Protein AF-A0A6I8U5Z3-F1 (afdb_monomer)

Mean predicted aligned error: 18.57 Å

Foldseek 3Di:
DVPVVVVVVVVVVVVVVVVVVVVVVVVVVVVVVVVVVVVVVVVVVVVVVVVVVVVVVVVVVVVVVVVVVVVVVVVVVVVVVVVVVVVVVVVVVVVVVVVVVVVVVVVVVVVVVVVVVVVVVVVVVVVVVVCVCVVCVPVPPPPDLVNDPPVVSVVVVVVVVVVVPDDDDDDDDPDDPDPPPPPDPPDDDDDPDDPPDDPDDDDPPDPDPPDDDDD

InterPro domains:
  IPR043441 Junction-associated protein Tjap1/BEGAIN [PTHR28664] (5-196)
  IPR060087 BEGAIN-like, coiled-coil domain [PF27583] (13-101)

pLDDT: mean 80.76, std 21.25, range [34.31, 98.81]

Radius of gyration: 60.38 Å; Cα contacts (8 Å, |Δi|>4): 6; chains: 1; bounding box: 112×53×188 Å

Solvent-accessible surface area (backbone atoms only — not comparable to full-atom values): 13119 Å² total; per-residue (Å²): 128,66,68,68,56,54,54,53,50,51,54,50,50,53,53,51,52,52,52,51,52,51,54,49,51,53,51,50,54,52,47,54,53,51,51,52,51,50,51,54,51,51,53,52,48,52,56,50,52,53,49,49,53,54,49,48,54,52,49,52,55,49,51,55,49,50,53,52,52,51,54,53,50,52,56,48,53,55,50,48,51,54,50,51,55,51,49,52,52,51,52,52,50,53,52,53,50,50,52,53,50,52,52,52,50,52,52,52,52,50,51,52,53,51,52,54,52,50,51,56,48,52,52,50,55,50,51,52,53,52,49,63,56,63,75,42,62,87,74,58,70,74,82,53,62,87,78,48,61,72,80,54,33,57,51,53,58,49,53,67,57,43,74,80,72,69,83,80,87,80,82,85,82,84,83,75,89,75,82,78,79,81,75,77,79,81,78,74,79,84,73,96,66,84,76,85,77,74,92,70,80,84,80,81,82,79,80,80,88,80,84,88,82,89,133

Organism: Aedes aegypti (NCBI:txid7159)

Sequence (215 aa):
MSTTSEQNCDVQLHTEIEVLKSALADKHSQLLAMENACLQESDRQVELEDSIIAWQDKYERLYESHKRVQKVNQNLEDKLLKLVDRNSGERAQLTSDVATLSVRLAQANYNIQNLKREIERYKTDMSVAIQLLQCKPDSFVSPKLSTLPIEIQSKVATYMRLDTNSHSDSEGSTSGVGVATASSYHVLPASDSPPPMCPFPPTAMVYSMRGIGKC

Secondary structure (DSSP, 8-state):
--HHHHHHHHHHHHHHHHHHHHHHHHHHHHHHHHHHHHHHHHHHHHHHHHHHHHHHHHHHHHHHHHHHHHHHHHHHHHHHHHHHHHHHHHHHHHHHHHHHHHHHHHHHHHHHHHHHHHHHHHHHHHHHHHHHHHT-GGGS----GGGS-HHHHHHHHHHHHHTTS----------------------------PPPPPS----------------

Structure (mmCIF, N/CA/C/O backbone):
data_AF-A0A6I8U5Z3-F1
#
_entry.id   AF-A0A6I8U5Z3-F1
#
loop_
_atom_site.group_PDB
_atom_site.id
_atom_site.type_symbol
_atom_site.label_atom_id
_atom_site.label_alt_id
_atom_site.label_comp_id
_atom_site.label_asym_id
_atom_site.label_entity_id
_atom_site.label_seq_id
_atom_site.pdbx_PDB_ins_code
_atom_site.Cartn_x
_atom_site.Cartn_y
_atom_site.Cartn_z
_atom_site.occupancy
_atom_site.B_iso_or_equiv
_atom_s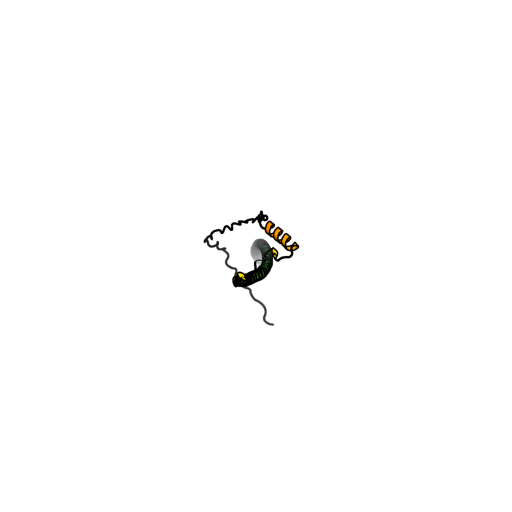ite.auth_seq_id
_atom_site.auth_comp_id
_atom_site.auth_asym_id
_atom_site.auth_atom_id
_atom_site.pdbx_PDB_model_num
ATOM 1 N N . MET A 1 1 ? 54.206 -4.350 -99.538 1.00 50.22 1 MET A N 1
ATOM 2 C CA . MET A 1 1 ? 52.902 -4.741 -98.956 1.00 50.22 1 MET A CA 1
ATOM 3 C C . MET A 1 1 ? 52.898 -4.747 -97.421 1.00 50.22 1 MET A C 1
ATOM 5 O O . MET A 1 1 ? 51.823 -4.868 -96.859 1.00 50.22 1 MET A O 1
ATOM 9 N N . SER A 1 2 ? 54.033 -4.544 -96.736 1.00 55.16 2 SER A N 1
ATOM 10 C CA . SER A 1 2 ? 54.103 -4.583 -95.261 1.00 55.16 2 SER A CA 1
ATOM 11 C C . SER A 1 2 ? 53.682 -3.281 -94.551 1.00 55.16 2 SER A C 1
ATOM 13 O O . SER A 1 2 ? 53.101 -3.336 -93.476 1.00 55.16 2 SER A O 1
ATOM 15 N N . THR A 1 3 ? 53.877 -2.115 -95.176 1.00 60.25 3 THR A N 1
ATOM 16 C CA . THR A 1 3 ? 53.686 -0.794 -94.541 1.00 60.25 3 THR A CA 1
ATOM 17 C C . THR A 1 3 ? 52.225 -0.426 -94.258 1.00 60.25 3 THR A C 1
ATOM 19 O O . THR A 1 3 ? 51.925 0.195 -93.246 1.00 60.25 3 THR A O 1
ATOM 22 N N . THR A 1 4 ? 51.284 -0.839 -95.111 1.00 60.41 4 THR A N 1
ATOM 23 C CA . THR A 1 4 ? 49.845 -0.569 -94.919 1.00 60.41 4 THR A CA 1
ATOM 24 C C . THR A 1 4 ? 49.241 -1.421 -93.797 1.00 60.41 4 THR A C 1
ATOM 26 O O . THR A 1 4 ? 48.289 -1.001 -93.147 1.00 60.41 4 THR A O 1
ATOM 29 N N . SER A 1 5 ? 49.805 -2.606 -93.543 1.00 63.31 5 SER A N 1
ATOM 30 C CA . SER A 1 5 ? 49.372 -3.489 -92.455 1.00 63.31 5 SER A CA 1
ATOM 31 C C . SER A 1 5 ? 49.837 -2.979 -91.089 1.00 63.31 5 SER A C 1
ATOM 33 O O . SER A 1 5 ? 49.078 -3.046 -90.127 1.00 63.31 5 SER A O 1
ATOM 35 N N . GLU A 1 6 ? 51.059 -2.449 -91.004 1.00 64.81 6 GLU A N 1
ATOM 36 C CA . GLU A 1 6 ? 51.607 -1.858 -89.774 1.00 64.81 6 GLU A CA 1
ATOM 37 C C . GLU A 1 6 ? 50.852 -0.584 -89.375 1.00 64.81 6 GLU A C 1
ATOM 39 O O . GLU A 1 6 ? 50.502 -0.409 -88.213 1.00 64.81 6 GLU A O 1
ATOM 44 N N . GLN A 1 7 ? 50.511 0.263 -90.347 1.00 70.25 7 GLN A N 1
ATOM 45 C CA . GLN A 1 7 ? 49.785 1.510 -90.101 1.00 70.25 7 GLN A CA 1
ATOM 46 C C . GLN A 1 7 ? 48.326 1.276 -89.671 1.00 70.25 7 GLN A C 1
ATOM 48 O O . GLN A 1 7 ? 47.793 2.013 -88.848 1.00 70.25 7 GLN A O 1
ATOM 53 N N . ASN A 1 8 ? 47.687 0.216 -90.178 1.00 74.75 8 ASN A N 1
ATOM 54 C CA . ASN A 1 8 ? 46.343 -0.182 -89.751 1.00 74.75 8 ASN A CA 1
ATOM 55 C C . ASN A 1 8 ? 46.344 -0.794 -88.334 1.00 74.75 8 ASN A C 1
ATOM 57 O O . ASN A 1 8 ? 45.408 -0.583 -87.567 1.00 74.75 8 ASN A O 1
ATOM 61 N N . CYS A 1 9 ? 47.419 -1.503 -87.973 1.00 81.56 9 CYS A N 1
ATOM 62 C CA . CYS A 1 9 ? 47.644 -2.018 -86.620 1.00 81.56 9 CYS A CA 1
ATOM 63 C C . CYS A 1 9 ? 47.828 -0.874 -85.607 1.00 81.56 9 CYS A C 1
ATOM 65 O O . CYS A 1 9 ? 47.223 -0.887 -84.538 1.00 81.56 9 CYS A O 1
ATOM 67 N N . ASP A 1 10 ? 48.594 0.157 -85.970 1.00 83.62 10 ASP A N 1
ATOM 68 C CA . ASP A 1 10 ? 48.835 1.318 -85.109 1.00 83.62 10 ASP A CA 1
ATOM 69 C C . ASP A 1 10 ? 47.547 2.112 -84.830 1.00 83.62 10 ASP A C 1
ATOM 71 O O . ASP A 1 10 ? 47.246 2.440 -83.683 1.00 83.62 10 ASP A O 1
ATOM 75 N N . VAL A 1 11 ? 46.709 2.341 -85.849 1.00 85.88 11 VAL A N 1
ATOM 76 C CA . VAL A 1 11 ? 45.393 2.985 -85.671 1.00 85.88 11 VAL A CA 1
ATOM 77 C C . VAL A 1 11 ? 44.481 2.154 -84.764 1.00 85.88 11 VAL A C 1
ATOM 79 O O . VAL A 1 11 ? 43.815 2.709 -83.890 1.00 85.88 11 VAL A O 1
ATOM 82 N N . GLN A 1 12 ? 44.476 0.828 -84.920 1.00 89.50 12 GLN A N 1
ATOM 83 C CA . GLN A 1 12 ? 43.689 -0.066 -84.073 1.00 89.50 12 GLN A CA 1
ATOM 84 C C . GLN A 1 12 ? 44.132 0.009 -82.601 1.00 89.50 12 GLN A C 1
ATOM 86 O O . GLN A 1 12 ? 43.287 0.162 -81.716 1.00 89.50 12 GLN A O 1
ATOM 91 N N . LEU A 1 13 ? 45.440 0.011 -82.335 1.00 91.31 13 LEU A N 1
ATOM 92 C CA . LEU A 1 13 ? 45.989 0.175 -80.985 1.00 91.31 13 LEU A CA 1
ATOM 93 C C . LEU A 1 13 ? 45.622 1.531 -80.372 1.00 91.31 13 LEU A C 1
ATOM 95 O O . LEU A 1 13 ? 45.238 1.592 -79.207 1.00 91.31 13 LEU A O 1
ATOM 99 N N . HIS A 1 14 ? 45.669 2.618 -81.148 1.00 91.94 14 HIS A N 1
ATOM 100 C CA . HIS A 1 14 ? 45.246 3.938 -80.673 1.00 91.94 14 HIS A CA 1
ATOM 101 C C . HIS A 1 14 ? 43.763 3.961 -80.285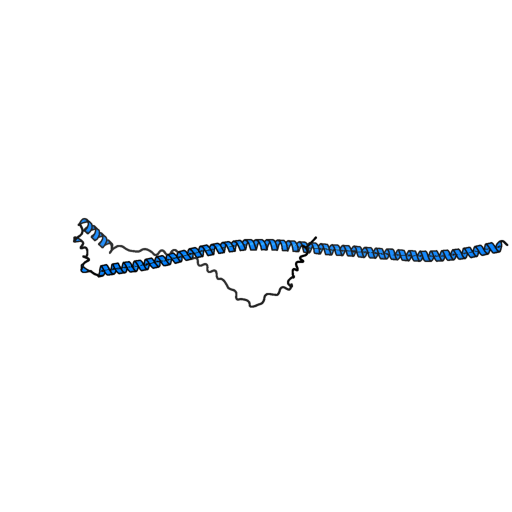 1.00 91.94 14 HIS A C 1
ATOM 103 O O . HIS A 1 14 ? 43.412 4.503 -79.236 1.00 91.94 14 HIS A O 1
ATOM 109 N N . THR A 1 15 ? 42.889 3.342 -81.086 1.00 93.56 15 THR A N 1
ATOM 110 C CA . THR A 1 15 ? 41.464 3.241 -80.733 1.00 93.56 15 THR A CA 1
ATOM 111 C C . THR A 1 15 ? 41.241 2.416 -79.468 1.00 93.56 15 THR A C 1
ATOM 113 O O . THR A 1 15 ? 40.436 2.800 -78.622 1.00 93.56 15 THR A O 1
ATOM 116 N N . GLU A 1 16 ? 41.989 1.328 -79.294 1.00 95.06 16 GLU A N 1
ATOM 117 C CA . GLU A 1 16 ? 41.919 0.489 -78.100 1.00 95.06 16 GLU A CA 1
ATOM 118 C C . GLU A 1 16 ? 42.400 1.242 -76.850 1.00 95.06 16 GLU A C 1
ATOM 120 O O . GLU A 1 16 ? 41.744 1.192 -75.811 1.00 95.06 16 GLU A O 1
ATOM 125 N N . ILE A 1 17 ? 43.476 2.027 -76.960 1.00 95.12 17 ILE A N 1
ATOM 126 C CA . ILE A 1 17 ? 43.975 2.884 -75.875 1.00 95.12 17 ILE A CA 1
ATOM 127 C C . ILE A 1 17 ? 42.916 3.903 -75.439 1.00 95.12 17 ILE A C 1
ATOM 129 O O . ILE A 1 17 ? 42.712 4.090 -74.239 1.00 95.12 17 ILE A O 1
ATOM 133 N N . GLU A 1 18 ? 42.225 4.556 -76.375 1.00 95.62 18 GLU A N 1
ATOM 134 C CA . GLU A 1 18 ? 41.181 5.530 -76.030 1.00 95.62 18 GLU A CA 1
ATOM 135 C C . GLU A 1 18 ? 39.954 4.868 -75.387 1.00 95.62 18 GLU A C 1
ATOM 137 O O . GLU A 1 18 ? 39.424 5.380 -74.397 1.00 95.62 18 GLU A O 1
ATOM 142 N N . VAL A 1 19 ? 39.554 3.683 -75.860 1.00 96.38 19 VAL A N 1
ATOM 143 C CA . VAL A 1 19 ? 38.490 2.892 -75.218 1.00 96.38 19 VAL A CA 1
ATOM 144 C C . VAL A 1 19 ? 38.882 2.507 -73.790 1.00 96.38 19 VAL A C 1
ATOM 146 O O . VAL A 1 19 ? 38.081 2.670 -72.867 1.00 96.38 19 VAL A O 1
ATOM 149 N N . LEU A 1 20 ? 40.118 2.047 -73.577 1.00 96.94 20 LEU A N 1
ATOM 150 C CA . LEU A 1 20 ? 40.617 1.681 -72.250 1.00 96.94 20 LEU A CA 1
ATOM 151 C C . LEU A 1 20 ? 40.698 2.890 -71.308 1.00 96.94 20 LEU A C 1
ATOM 153 O O . LEU A 1 20 ? 40.347 2.763 -70.135 1.00 96.94 20 LEU A O 1
ATOM 157 N N . LYS A 1 21 ? 41.099 4.068 -71.801 1.00 96.88 21 LYS A N 1
ATOM 158 C CA . LYS A 1 21 ? 41.092 5.315 -71.017 1.00 96.88 21 LYS A CA 1
ATOM 159 C C . LYS A 1 21 ? 39.682 5.716 -70.592 1.00 96.88 21 LYS A C 1
ATOM 161 O O . LYS A 1 21 ? 39.484 6.045 -69.424 1.00 96.88 21 LYS A O 1
ATOM 166 N N . SER A 1 22 ? 38.711 5.658 -71.508 1.00 96.81 22 SER A N 1
ATOM 167 C CA . SER A 1 22 ? 37.306 5.944 -71.192 1.00 96.81 22 SER A CA 1
ATOM 168 C C . SER A 1 22 ? 36.770 4.964 -70.149 1.00 96.81 22 SER A C 1
ATOM 170 O O . SER A 1 22 ? 36.221 5.383 -69.134 1.00 96.81 22 SER A O 1
ATOM 172 N N . ALA A 1 23 ? 37.004 3.662 -70.342 1.00 97.31 23 ALA A N 1
ATOM 173 C CA . ALA A 1 23 ? 36.575 2.634 -69.400 1.00 97.31 23 ALA A CA 1
ATOM 174 C C . ALA A 1 23 ? 37.219 2.811 -68.013 1.00 97.31 23 ALA A C 1
ATOM 176 O O . ALA A 1 23 ? 36.560 2.615 -66.993 1.00 97.31 23 ALA A O 1
ATOM 177 N N . LEU A 1 24 ? 38.495 3.207 -67.955 1.00 97.75 24 LEU A N 1
ATOM 178 C CA . LEU A 1 24 ? 39.183 3.503 -66.699 1.00 97.75 24 LEU A CA 1
ATOM 179 C C . LEU A 1 24 ? 38.577 4.725 -65.993 1.00 97.75 24 LEU A C 1
ATOM 181 O O . LEU A 1 24 ? 38.385 4.681 -64.779 1.00 97.75 24 LEU A O 1
ATOM 185 N N . ALA A 1 25 ? 38.246 5.787 -66.734 1.00 97.44 25 ALA A N 1
ATOM 186 C CA . ALA A 1 25 ? 37.596 6.977 -66.187 1.00 97.44 25 ALA A CA 1
ATOM 187 C C . ALA A 1 25 ? 36.205 6.655 -65.611 1.00 97.44 25 ALA A C 1
ATOM 189 O O . ALA A 1 25 ? 35.905 7.049 -64.482 1.00 97.44 25 ALA A O 1
ATOM 190 N N . ASP A 1 26 ? 35.403 5.862 -66.327 1.00 97.50 26 ASP A N 1
ATOM 191 C CA . ASP A 1 26 ? 34.094 5.397 -65.855 1.00 97.50 26 ASP A CA 1
ATOM 192 C C . ASP A 1 26 ? 34.228 4.563 -64.575 1.00 97.50 26 ASP A C 1
ATOM 194 O O . ASP A 1 26 ? 33.485 4.755 -63.608 1.00 97.50 26 ASP A O 1
ATOM 198 N N . LYS A 1 27 ? 35.220 3.663 -64.526 1.00 97.81 27 LYS A N 1
ATOM 199 C CA . LYS A 1 27 ? 35.510 2.868 -63.325 1.00 97.81 27 LYS A CA 1
ATOM 200 C C . LYS A 1 27 ? 35.968 3.727 -62.154 1.00 97.81 27 LYS A C 1
ATOM 202 O O . LYS A 1 27 ? 35.554 3.457 -61.031 1.00 97.81 27 LYS A O 1
ATOM 207 N N . HIS A 1 28 ? 36.766 4.764 -62.395 1.00 97.94 28 HIS A N 1
ATOM 208 C CA . HIS A 1 28 ? 37.192 5.692 -61.351 1.00 97.94 28 HIS A CA 1
ATOM 209 C C . HIS A 1 28 ? 36.009 6.500 -60.795 1.00 97.94 28 HIS A C 1
ATOM 211 O O . HIS A 1 28 ? 35.863 6.624 -59.582 1.00 97.94 28 HIS A O 1
ATOM 217 N N . SER A 1 29 ? 35.106 6.965 -61.665 1.00 97.75 29 SER A N 1
ATOM 218 C CA . SER A 1 29 ? 33.867 7.633 -61.250 1.00 97.75 29 SER A CA 1
ATOM 219 C C . SER A 1 29 ? 32.961 6.707 -60.429 1.00 97.75 29 SER A C 1
ATOM 221 O O . SER A 1 29 ? 32.463 7.102 -59.374 1.00 97.75 29 SER A O 1
ATOM 223 N N . GLN A 1 30 ? 32.806 5.451 -60.861 1.00 98.19 30 GLN A N 1
ATOM 224 C CA . GLN A 1 30 ? 32.052 4.437 -60.123 1.00 98.19 30 GLN A CA 1
ATOM 225 C C . GLN A 1 30 ? 32.662 4.159 -58.740 1.00 98.19 30 GLN A C 1
ATOM 227 O O . GLN A 1 30 ? 31.925 4.003 -57.766 1.00 98.19 30 GLN A O 1
ATOM 232 N N . LEU A 1 31 ? 33.994 4.111 -58.647 1.00 98.06 31 LEU A N 1
ATOM 233 C CA . LEU A 1 31 ? 34.716 3.890 -57.396 1.00 98.06 31 LEU A CA 1
ATOM 234 C C . LEU A 1 31 ? 34.471 5.044 -56.415 1.00 98.06 31 LEU A C 1
ATOM 236 O O . LEU A 1 31 ? 34.054 4.787 -55.291 1.00 98.06 31 LEU A O 1
ATOM 240 N N . LEU A 1 32 ? 34.604 6.298 -56.859 1.00 98.06 32 LEU A N 1
ATOM 241 C CA . LEU A 1 32 ? 34.322 7.480 -56.031 1.00 98.06 32 LEU A CA 1
ATOM 242 C C . LEU A 1 32 ? 32.867 7.521 -55.539 1.00 98.06 32 LEU A C 1
ATOM 244 O O . LEU A 1 32 ? 32.599 7.873 -54.391 1.00 98.06 32 LEU A O 1
ATOM 248 N N . ALA A 1 33 ? 31.907 7.146 -56.389 1.00 97.88 33 ALA A N 1
ATOM 249 C CA . ALA A 1 33 ? 30.504 7.066 -55.988 1.00 97.88 33 ALA A CA 1
ATOM 250 C C . ALA A 1 33 ? 30.285 6.013 -54.888 1.00 97.88 33 ALA A C 1
ATOM 252 O O . ALA A 1 33 ? 29.545 6.256 -53.934 1.00 97.88 33 ALA A O 1
ATOM 253 N N . MET A 1 34 ? 30.953 4.862 -55.000 1.00 97.62 34 MET A N 1
ATOM 254 C CA . MET A 1 34 ? 30.898 3.801 -53.997 1.00 97.62 34 MET A CA 1
ATOM 255 C C . MET A 1 34 ? 31.592 4.205 -52.687 1.00 97.62 34 MET A C 1
ATOM 257 O O . MET A 1 34 ? 31.064 3.913 -51.617 1.00 97.62 34 MET A O 1
ATOM 261 N N . GLU A 1 35 ? 32.728 4.905 -52.749 1.00 97.88 35 GLU A N 1
ATOM 262 C CA . GLU A 1 35 ? 33.411 5.453 -51.567 1.00 97.88 35 GLU A CA 1
ATOM 263 C C . GLU A 1 35 ? 32.522 6.450 -50.818 1.00 97.88 35 GLU A C 1
ATOM 265 O O . GLU A 1 35 ? 32.35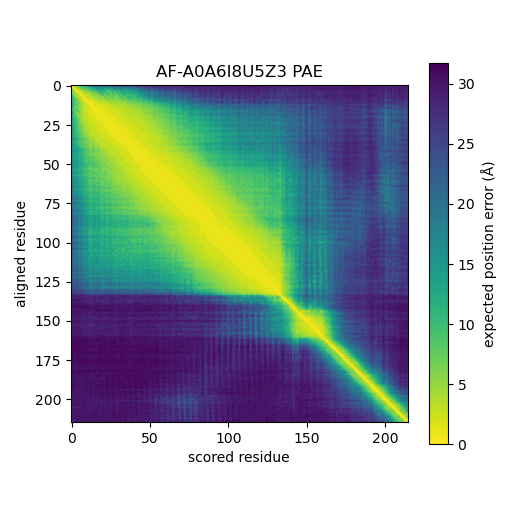4 6.332 -49.606 1.00 97.88 35 GLU A O 1
ATOM 270 N N . ASN A 1 36 ? 31.873 7.371 -51.536 1.00 97.31 36 ASN A N 1
ATOM 271 C CA . ASN A 1 36 ? 30.941 8.326 -50.935 1.00 97.31 36 ASN A CA 1
ATOM 272 C C . ASN A 1 36 ? 29.730 7.635 -50.295 1.00 97.31 36 ASN A C 1
ATOM 274 O O . ASN A 1 36 ? 29.325 8.005 -49.196 1.00 97.31 36 ASN A O 1
ATOM 278 N N . ALA A 1 37 ? 29.171 6.614 -50.952 1.00 97.94 37 ALA A N 1
ATOM 279 C CA . ALA A 1 37 ? 28.078 5.828 -50.385 1.00 97.94 37 ALA A CA 1
ATOM 280 C C . ALA A 1 37 ? 28.512 5.081 -49.111 1.00 97.94 37 ALA A C 1
ATOM 282 O O . ALA A 1 37 ? 27.753 5.020 -48.149 1.00 97.94 37 ALA A O 1
ATOM 283 N N . CYS A 1 38 ? 29.741 4.553 -49.083 1.00 97.81 38 CYS A N 1
ATOM 284 C CA . CYS A 1 38 ? 30.310 3.896 -47.906 1.00 97.81 38 CYS A CA 1
ATOM 285 C C . CYS A 1 38 ? 30.468 4.871 -46.729 1.00 97.81 38 CYS A C 1
ATOM 287 O O . CYS A 1 38 ? 30.083 4.548 -45.608 1.00 97.81 38 CYS A O 1
ATOM 289 N N . LEU A 1 39 ? 30.977 6.082 -46.985 1.00 97.19 39 LEU A N 1
ATOM 290 C CA . LEU A 1 39 ? 31.100 7.126 -45.964 1.00 97.19 39 LEU A CA 1
ATOM 291 C C . LEU A 1 39 ? 29.731 7.539 -45.414 1.00 97.19 39 LEU A C 1
ATOM 293 O O . LEU A 1 39 ? 29.541 7.557 -44.202 1.00 97.19 39 LEU A O 1
ATOM 297 N N . GLN A 1 40 ? 28.756 7.782 -46.294 1.00 97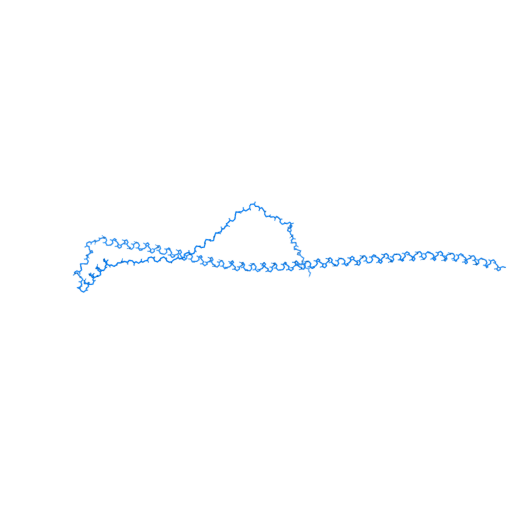.69 40 GLN A N 1
ATOM 298 C CA . GLN A 1 40 ? 27.399 8.141 -45.883 1.00 97.69 40 GLN A CA 1
ATOM 299 C C . GLN A 1 40 ? 26.741 7.041 -45.039 1.00 97.69 40 GLN A C 1
ATOM 301 O O . GLN A 1 40 ? 26.042 7.329 -44.069 1.00 97.69 40 GLN A O 1
ATOM 306 N N . GLU A 1 41 ? 26.957 5.778 -45.402 1.00 97.81 41 GLU A N 1
ATOM 307 C CA . GLU A 1 41 ? 26.434 4.647 -44.644 1.00 97.81 41 GLU A CA 1
ATOM 308 C C . GLU A 1 41 ? 27.117 4.511 -43.276 1.00 97.81 41 GLU A C 1
ATOM 310 O O . GLU A 1 41 ? 26.446 4.211 -42.290 1.00 97.81 41 GLU A O 1
ATOM 315 N N . SER A 1 42 ? 28.419 4.803 -43.192 1.00 97.81 42 SER A N 1
ATOM 316 C CA . SER A 1 42 ? 29.150 4.871 -41.923 1.00 97.81 42 SER A CA 1
ATOM 317 C C . SER A 1 42 ? 28.596 5.967 -41.008 1.00 97.81 42 SER A C 1
ATOM 319 O O . SER A 1 42 ? 28.365 5.710 -39.829 1.00 97.81 42 SER A O 1
ATOM 321 N N . ASP A 1 43 ? 28.334 7.166 -41.533 1.00 97.81 43 ASP A N 1
ATOM 322 C CA . ASP A 1 43 ? 27.743 8.262 -40.752 1.00 97.81 43 ASP A CA 1
ATOM 323 C C . ASP A 1 43 ? 26.340 7.884 -40.252 1.00 97.81 43 ASP A C 1
ATOM 325 O O . ASP A 1 43 ? 26.020 8.034 -39.071 1.00 97.81 43 ASP A O 1
ATOM 329 N N . ARG A 1 44 ? 25.522 7.286 -41.128 1.00 97.88 44 ARG A N 1
ATOM 330 C CA . ARG A 1 44 ? 24.189 6.775 -40.780 1.00 97.88 44 ARG A CA 1
ATOM 331 C C . ARG A 1 44 ? 24.250 5.696 -39.697 1.00 97.88 44 ARG A C 1
ATOM 333 O O . ARG A 1 44 ? 23.358 5.623 -38.849 1.00 97.88 44 ARG A O 1
ATOM 340 N N . GLN A 1 45 ? 25.266 4.835 -39.729 1.00 98.06 45 GLN A N 1
ATOM 341 C CA . GLN A 1 45 ? 25.476 3.819 -38.702 1.00 98.06 45 GLN A CA 1
ATOM 342 C C . GLN A 1 45 ? 25.761 4.468 -37.342 1.00 98.06 45 GLN A C 1
ATOM 344 O O . GLN A 1 45 ? 25.125 4.087 -36.360 1.00 98.06 45 GLN A O 1
ATOM 349 N N . VAL A 1 46 ? 26.637 5.475 -37.290 1.00 98.25 46 VAL A N 1
ATOM 350 C CA . VAL A 1 46 ? 26.952 6.210 -36.052 1.00 98.25 46 VAL A CA 1
ATOM 351 C C . VAL A 1 46 ? 25.702 6.885 -35.476 1.00 98.25 46 VAL A C 1
ATOM 353 O O . VAL A 1 46 ? 25.409 6.729 -34.293 1.00 98.25 46 VAL A O 1
ATOM 356 N N . GLU A 1 47 ? 24.894 7.553 -36.305 1.00 98.12 47 GLU A N 1
ATOM 357 C CA . GLU A 1 47 ? 23.641 8.185 -35.855 1.00 98.12 47 GLU A CA 1
ATOM 358 C C . GLU A 1 47 ? 22.644 7.179 -35.252 1.00 98.12 47 GLU A C 1
ATOM 360 O O . GLU A 1 47 ? 21.926 7.475 -34.285 1.00 98.12 47 GLU A O 1
ATOM 365 N N . LEU A 1 48 ? 22.578 5.972 -35.822 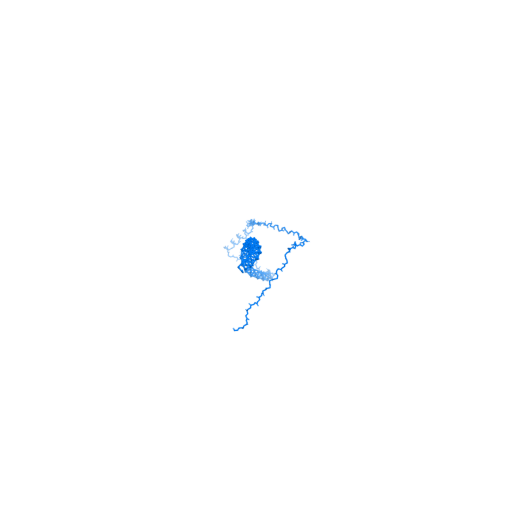1.00 98.25 48 LEU A N 1
ATOM 366 C CA . LEU A 1 48 ? 21.748 4.897 -35.290 1.00 98.25 48 LEU A CA 1
ATOM 367 C C . LEU A 1 48 ? 22.293 4.352 -33.970 1.00 98.25 48 LEU A C 1
ATOM 369 O O . LEU A 1 48 ? 21.500 4.099 -33.062 1.00 98.25 48 LEU A O 1
ATOM 373 N N . GLU A 1 49 ? 23.608 4.187 -33.844 1.00 98.44 49 GLU A N 1
ATOM 374 C CA . GLU A 1 49 ? 24.254 3.756 -32.601 1.00 98.44 49 GLU A CA 1
ATOM 375 C C . GLU A 1 49 ? 23.986 4.757 -31.466 1.00 98.44 49 GLU A C 1
ATOM 377 O O . GLU A 1 49 ? 23.512 4.360 -30.396 1.00 98.44 49 GLU A O 1
ATOM 382 N N . ASP A 1 50 ? 24.137 6.057 -31.729 1.00 98.56 50 ASP A N 1
ATOM 383 C CA . ASP A 1 50 ? 23.807 7.124 -30.776 1.00 98.56 50 ASP A CA 1
ATOM 384 C C . ASP A 1 50 ? 22.321 7.111 -30.390 1.00 98.56 50 ASP A C 1
ATOM 386 O O . ASP A 1 50 ? 21.952 7.249 -29.217 1.00 98.56 50 ASP A O 1
ATOM 390 N N . SER A 1 51 ? 21.442 6.889 -31.370 1.00 98.50 51 SER A N 1
ATOM 391 C CA . SER A 1 51 ? 20.003 6.769 -31.129 1.00 98.50 51 SER A CA 1
ATOM 392 C C . SER A 1 51 ? 19.673 5.571 -30.237 1.00 98.50 51 SER A C 1
ATOM 394 O O . SER A 1 51 ? 18.833 5.687 -29.340 1.00 98.50 51 SER A O 1
ATOM 396 N N . ILE A 1 52 ? 20.330 4.427 -30.447 1.00 98.69 52 ILE A N 1
ATOM 397 C CA . ILE A 1 52 ? 20.158 3.224 -29.623 1.00 98.69 52 ILE A CA 1
ATOM 398 C C . ILE A 1 52 ? 20.580 3.509 -28.181 1.00 98.69 52 ILE A C 1
ATOM 400 O O . ILE A 1 52 ? 19.807 3.212 -27.267 1.00 98.69 52 ILE A O 1
ATOM 404 N N . ILE A 1 53 ? 21.742 4.132 -27.971 1.00 98.62 53 ILE A N 1
ATOM 405 C CA . ILE A 1 53 ? 22.233 4.500 -26.635 1.00 98.62 53 ILE A CA 1
ATOM 406 C C . ILE A 1 53 ? 21.229 5.430 -25.939 1.00 98.62 53 ILE A C 1
ATOM 408 O O . ILE A 1 53 ? 20.819 5.183 -24.803 1.00 98.62 53 ILE A O 1
ATOM 412 N N . ALA A 1 54 ? 20.735 6.454 -26.641 1.00 98.69 54 ALA A N 1
ATOM 413 C CA . ALA A 1 54 ? 19.754 7.382 -26.085 1.00 98.69 54 ALA A CA 1
ATOM 414 C C . ALA A 1 54 ? 18.436 6.690 -25.684 1.00 98.69 54 ALA A C 1
ATOM 416 O O . ALA A 1 54 ? 17.806 7.066 -24.689 1.00 98.69 54 ALA A O 1
ATOM 417 N N . TRP A 1 55 ? 17.987 5.691 -26.447 1.00 98.62 55 TRP A N 1
ATOM 418 C CA . TRP A 1 55 ? 16.795 4.912 -26.109 1.00 98.62 55 TRP A CA 1
ATOM 419 C C . TRP A 1 55 ? 17.023 3.946 -24.947 1.00 98.62 55 TRP A C 1
ATOM 421 O O . TRP A 1 55 ? 16.126 3.804 -24.113 1.00 98.62 55 TRP A O 1
ATOM 431 N N . GLN A 1 56 ? 18.205 3.342 -24.847 1.00 98.81 56 GLN A N 1
ATOM 432 C CA . GLN A 1 56 ? 18.589 2.508 -23.707 1.00 98.81 56 GLN A CA 1
ATOM 433 C C . GLN A 1 56 ? 18.582 3.318 -22.406 1.00 98.81 56 GLN A C 1
ATOM 435 O O . GLN A 1 56 ? 17.937 2.912 -21.441 1.00 98.81 56 GLN A O 1
ATOM 440 N N . ASP A 1 57 ? 19.167 4.516 -22.406 1.00 98.81 57 ASP A N 1
ATOM 441 C CA . ASP A 1 57 ? 19.165 5.411 -21.243 1.00 98.81 57 ASP A CA 1
ATOM 442 C C . ASP A 1 57 ? 17.750 5.824 -20.816 1.00 98.81 57 ASP A C 1
ATOM 444 O O . ASP A 1 57 ? 17.426 5.874 -19.623 1.00 98.81 57 ASP A O 1
ATOM 448 N N . LYS A 1 58 ? 16.876 6.127 -21.784 1.00 98.75 58 LYS A N 1
ATOM 449 C CA . LYS A 1 58 ? 15.465 6.444 -21.508 1.00 98.75 58 LYS A CA 1
ATOM 450 C C . LYS A 1 58 ? 14.741 5.253 -20.892 1.00 98.75 58 LYS A C 1
ATOM 452 O O . LYS A 1 58 ? 13.992 5.438 -19.930 1.00 98.75 58 LYS A O 1
ATOM 457 N N . TYR A 1 59 ? 14.956 4.059 -21.440 1.00 98.81 59 TYR A N 1
ATOM 458 C CA . TYR A 1 59 ? 14.370 2.829 -20.927 1.00 98.81 59 TYR A CA 1
ATOM 459 C C . TYR A 1 59 ? 14.833 2.556 -19.494 1.00 98.81 59 TYR A C 1
ATOM 461 O O . TYR A 1 59 ? 13.991 2.361 -18.622 1.00 98.81 59 TYR A O 1
ATOM 469 N N . GLU A 1 60 ? 16.135 2.638 -19.224 1.00 98.81 60 GLU A N 1
ATOM 470 C CA . GLU A 1 60 ? 16.700 2.367 -17.901 1.00 98.81 60 GLU A CA 1
ATOM 471 C C . GLU A 1 60 ? 16.151 3.340 -16.847 1.00 98.81 60 GLU A C 1
ATOM 473 O O . GLU A 1 60 ? 15.689 2.938 -15.776 1.00 98.81 60 GLU A O 1
ATOM 478 N N . ARG A 1 61 ? 16.082 4.637 -17.178 1.00 98.75 61 ARG A N 1
ATOM 479 C CA . ARG A 1 61 ? 15.475 5.656 -16.304 1.00 98.75 61 ARG A CA 1
ATOM 480 C C . ARG A 1 61 ? 14.003 5.372 -16.017 1.00 98.75 61 ARG A C 1
ATOM 482 O O . ARG A 1 61 ? 13.553 5.549 -14.880 1.00 98.75 61 ARG A O 1
ATOM 489 N N . LEU A 1 62 ? 13.243 4.969 -17.034 1.00 98.75 62 LEU A N 1
ATOM 490 C CA . LEU A 1 62 ? 11.830 4.633 -16.883 1.00 98.75 62 LEU A CA 1
ATOM 491 C C . LEU A 1 62 ? 11.652 3.376 -16.026 1.00 98.75 62 LEU A C 1
ATOM 493 O O . LEU A 1 62 ? 10.822 3.373 -15.116 1.00 98.75 62 LEU A O 1
ATOM 497 N N . TYR A 1 63 ? 12.457 2.347 -16.276 1.00 98.75 63 TYR A N 1
ATOM 498 C CA . TYR A 1 63 ? 12.455 1.090 -15.541 1.00 98.75 63 TYR A CA 1
ATOM 499 C C . TYR A 1 63 ? 12.766 1.304 -14.053 1.00 98.75 63 TYR A C 1
ATOM 501 O O . TYR A 1 63 ? 11.999 0.872 -13.189 1.00 98.75 63 TYR A O 1
ATOM 509 N N . GLU A 1 64 ? 13.811 2.067 -13.729 1.00 98.81 64 GLU A N 1
ATOM 510 C CA . GLU A 1 64 ? 14.157 2.390 -12.341 1.00 98.81 64 GLU A CA 1
ATOM 511 C C . GLU A 1 64 ? 13.110 3.294 -11.667 1.00 98.81 64 GLU A C 1
ATOM 513 O O . GLU A 1 64 ? 12.806 3.143 -10.478 1.00 98.81 64 GLU A O 1
ATOM 518 N N . SER A 1 65 ? 12.478 4.208 -12.411 1.00 98.75 65 SER A N 1
ATOM 519 C CA . SER A 1 65 ? 11.328 4.971 -11.908 1.00 98.75 65 SER A CA 1
ATOM 520 C C . SER A 1 65 ? 10.150 4.058 -11.555 1.00 98.75 65 SER A C 1
ATOM 522 O O . SER A 1 65 ? 9.614 4.136 -10.446 1.00 98.75 65 SER A O 1
ATOM 524 N N . HIS A 1 66 ? 9.796 3.138 -12.456 1.00 98.81 66 HIS A N 1
ATOM 525 C CA . HIS A 1 66 ? 8.733 2.160 -12.242 1.00 98.81 66 HIS A CA 1
ATOM 526 C C . HIS A 1 66 ? 9.018 1.283 -11.017 1.00 98.81 66 HIS A C 1
ATOM 528 O O . HIS A 1 66 ? 8.164 1.133 -10.146 1.00 98.81 66 HIS A O 1
ATOM 534 N N . LYS A 1 67 ? 10.245 0.775 -10.886 1.00 98.81 67 LYS A N 1
ATOM 535 C CA . LYS A 1 67 ? 10.684 -0.036 -9.744 1.00 98.81 67 LYS A CA 1
ATOM 536 C C . LYS A 1 67 ? 10.562 0.707 -8.411 1.00 98.81 67 LYS A C 1
ATOM 538 O O . LYS A 1 67 ? 10.127 0.127 -7.414 1.00 98.81 67 LYS A O 1
ATOM 543 N N . ARG A 1 68 ? 10.892 2.006 -8.373 1.00 98.75 68 ARG A N 1
ATOM 544 C CA . ARG A 1 68 ? 10.690 2.844 -7.176 1.00 98.75 68 ARG A CA 1
ATOM 545 C C . ARG A 1 68 ? 9.213 2.963 -6.810 1.00 98.75 68 ARG A C 1
ATOM 547 O O . ARG A 1 68 ? 8.873 2.778 -5.643 1.00 98.75 68 ARG A O 1
ATOM 554 N N . VAL A 1 69 ? 8.344 3.230 -7.786 1.00 98.75 69 VAL A N 1
ATOM 555 C CA . VAL A 1 69 ? 6.890 3.310 -7.562 1.00 98.75 69 VAL A CA 1
ATOM 556 C C . VAL A 1 69 ? 6.337 1.966 -7.091 1.00 98.75 69 VAL A C 1
ATOM 558 O O . VAL A 1 69 ? 5.604 1.926 -6.108 1.00 98.75 69 VAL A O 1
ATOM 561 N N . GLN A 1 70 ? 6.752 0.862 -7.711 1.00 98.75 70 GLN A N 1
ATOM 562 C CA . GLN A 1 70 ? 6.350 -0.487 -7.314 1.00 98.75 70 GLN A CA 1
ATOM 563 C C . GLN A 1 70 ? 6.710 -0.777 -5.850 1.00 98.75 70 GLN A C 1
ATOM 565 O O . GLN A 1 70 ? 5.885 -1.286 -5.096 1.00 98.75 70 GLN A O 1
ATOM 570 N N . LYS A 1 71 ? 7.909 -0.374 -5.407 1.00 98.75 71 LYS A N 1
ATOM 571 C CA . LYS A 1 71 ? 8.317 -0.496 -4.002 1.00 98.75 71 LYS A CA 1
ATOM 572 C C . LYS A 1 71 ? 7.454 0.358 -3.070 1.00 98.75 71 LYS A C 1
ATOM 574 O O . LYS A 1 71 ? 7.132 -0.084 -1.970 1.00 98.75 71 LYS A O 1
ATOM 579 N N . VAL A 1 72 ? 7.091 1.579 -3.465 1.00 98.75 72 VAL A N 1
ATOM 580 C CA . VAL A 1 72 ? 6.186 2.427 -2.669 1.00 98.75 72 VAL A CA 1
ATOM 581 C C . VAL A 1 72 ? 4.803 1.786 -2.562 1.00 98.75 72 VAL A C 1
ATOM 583 O O . VAL A 1 72 ? 4.285 1.694 -1.453 1.00 98.75 72 VAL A O 1
ATOM 586 N N . ASN A 1 73 ? 4.250 1.278 -3.665 1.00 98.75 73 ASN A N 1
ATOM 587 C CA . ASN A 1 73 ? 2.950 0.605 -3.673 1.00 98.75 73 ASN A CA 1
ATOM 588 C C . ASN A 1 73 ? 2.940 -0.632 -2.776 1.00 98.75 73 ASN A C 1
ATOM 590 O O . ASN A 1 73 ? 2.064 -0.731 -1.924 1.00 98.75 73 ASN A O 1
ATOM 594 N N . GLN A 1 74 ? 3.962 -1.490 -2.855 1.00 98.75 74 GLN A N 1
ATOM 595 C CA . GLN A 1 74 ? 4.069 -2.653 -1.968 1.00 98.75 74 GLN A CA 1
ATOM 596 C C . GLN A 1 74 ? 4.053 -2.242 -0.487 1.00 98.75 74 GLN A C 1
ATOM 598 O O . GLN A 1 74 ? 3.320 -2.802 0.321 1.00 98.75 74 GLN A O 1
ATOM 603 N N . ASN A 1 75 ? 4.808 -1.198 -0.125 1.00 98.69 75 ASN A N 1
ATOM 604 C CA . ASN A 1 75 ? 4.807 -0.689 1.249 1.00 98.69 75 ASN A CA 1
ATOM 605 C C . ASN A 1 75 ? 3.443 -0.119 1.675 1.00 98.69 75 ASN A C 1
ATOM 607 O O . ASN A 1 75 ? 3.119 -0.136 2.864 1.00 98.69 75 ASN A O 1
ATOM 611 N N . LEU A 1 76 ? 2.672 0.456 0.749 1.00 98.81 76 LEU A N 1
ATOM 612 C CA . LEU A 1 76 ? 1.328 0.963 1.027 1.00 98.81 76 LEU A CA 1
ATOM 613 C C . LEU A 1 76 ? 0.328 -0.182 1.203 1.00 98.81 76 LEU A C 1
ATOM 615 O O . LEU A 1 76 ? -0.461 -0.139 2.144 1.00 98.81 76 LEU A O 1
ATOM 619 N N . GLU A 1 77 ? 0.402 -1.212 0.363 1.00 98.69 77 GLU A N 1
ATOM 620 C CA . GLU A 1 77 ? -0.397 -2.435 0.481 1.00 98.69 77 GLU A CA 1
ATOM 621 C C . GLU A 1 77 ? -0.143 -3.128 1.827 1.00 98.69 77 GLU A C 1
ATOM 623 O O . GLU A 1 77 ? -1.088 -3.420 2.560 1.00 98.69 77 GLU A O 1
ATOM 628 N N . ASP A 1 78 ? 1.122 -3.265 2.234 1.00 98.75 78 ASP A N 1
ATOM 629 C CA . ASP A 1 78 ? 1.491 -3.842 3.532 1.00 98.75 78 ASP A CA 1
ATOM 630 C C . ASP A 1 78 ? 0.946 -3.019 4.713 1.00 98.75 78 ASP A C 1
ATOM 632 O O . ASP A 1 78 ? 0.501 -3.565 5.728 1.00 98.75 78 ASP A O 1
ATOM 636 N N . LYS A 1 79 ? 0.978 -1.683 4.612 1.00 98.81 79 LYS A N 1
ATOM 637 C CA . LYS A 1 79 ? 0.405 -0.788 5.633 1.00 98.81 79 LYS A CA 1
ATOM 638 C C . LYS A 1 79 ? -1.115 -0.901 5.690 1.00 98.81 79 LYS A C 1
ATOM 640 O O . LYS A 1 79 ? -1.672 -0.868 6.787 1.00 98.81 79 LYS A O 1
ATOM 645 N N . LEU A 1 80 ? -1.774 -1.031 4.540 1.00 98.81 80 LEU A N 1
ATOM 646 C CA 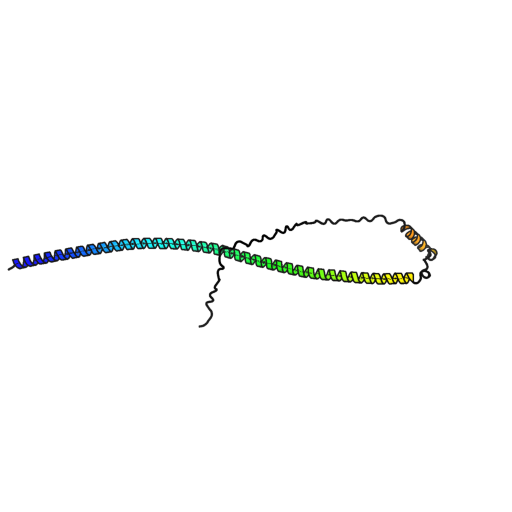. LEU A 1 80 ? -3.220 -1.201 4.459 1.00 98.81 80 LEU A CA 1
ATOM 647 C C . LEU A 1 80 ? -3.647 -2.514 5.120 1.00 98.81 80 LEU A C 1
ATOM 649 O O . LEU A 1 80 ? -4.551 -2.495 5.951 1.00 98.81 80 LEU A O 1
ATOM 653 N N . LEU A 1 81 ? -2.947 -3.616 4.833 1.00 98.69 81 LEU A N 1
ATOM 654 C CA . LEU A 1 81 ? -3.192 -4.911 5.475 1.00 98.69 81 LEU A CA 1
ATOM 655 C C . LEU A 1 81 ? -3.081 -4.809 7.004 1.00 98.69 81 LEU A C 1
ATOM 657 O O . LEU A 1 81 ? -4.019 -5.162 7.715 1.00 98.69 81 LEU A O 1
ATOM 661 N N . LYS A 1 82 ? -2.006 -4.197 7.520 1.00 98.62 82 LYS A N 1
ATOM 662 C CA . LYS A 1 82 ? -1.831 -3.983 8.970 1.00 98.62 82 LYS A CA 1
ATOM 663 C C . LYS A 1 82 ? -2.941 -3.134 9.596 1.00 98.62 82 LYS A C 1
ATOM 665 O O . LYS A 1 82 ? -3.339 -3.381 10.735 1.00 98.62 82 LYS A O 1
ATOM 670 N N . LEU A 1 83 ? -3.423 -2.108 8.889 1.00 98.69 83 LEU A N 1
ATOM 671 C CA . LEU A 1 83 ? -4.532 -1.276 9.363 1.00 98.69 83 LEU A CA 1
ATOM 672 C C . LEU A 1 83 ? -5.839 -2.064 9.434 1.00 98.69 83 LEU A C 1
ATOM 674 O O . LEU A 1 83 ? -6.566 -1.920 10.417 1.00 98.69 83 LEU A O 1
ATOM 678 N N . VAL A 1 84 ? -6.117 -2.892 8.426 1.00 98.69 84 VAL A N 1
ATOM 679 C CA . VAL A 1 84 ? -7.293 -3.769 8.396 1.00 98.69 84 VAL A CA 1
ATOM 680 C C . VAL A 1 84 ? -7.244 -4.771 9.548 1.00 98.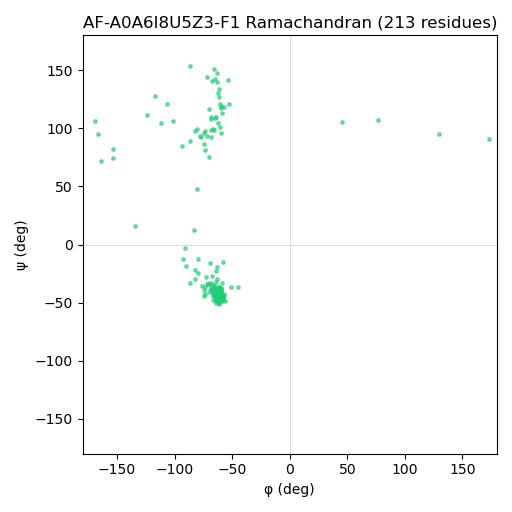69 84 VAL A C 1
ATOM 682 O O . VAL A 1 84 ? -8.230 -4.891 10.274 1.00 98.69 84 VAL A O 1
ATOM 685 N N . ASP A 1 85 ? -6.100 -5.417 9.783 1.00 98.44 85 ASP A N 1
ATOM 686 C CA . ASP A 1 85 ? -5.931 -6.383 10.876 1.00 98.44 85 ASP A CA 1
ATOM 687 C C . ASP A 1 85 ? -6.157 -5.736 12.247 1.00 98.44 85 ASP A C 1
ATOM 689 O O . ASP A 1 85 ? -6.957 -6.224 13.052 1.00 98.44 85 ASP A O 1
ATOM 693 N N . ARG A 1 86 ? -5.518 -4.582 12.494 1.00 98.50 86 ARG A N 1
ATOM 694 C CA . ARG A 1 86 ? -5.703 -3.817 13.736 1.00 98.50 86 ARG A CA 1
ATOM 695 C C . ARG A 1 86 ? -7.164 -3.419 13.928 1.00 98.50 86 ARG A C 1
ATOM 697 O O . ARG A 1 86 ? -7.716 -3.632 15.004 1.00 98.50 86 ARG A O 1
ATOM 704 N N . ASN A 1 87 ? -7.798 -2.860 12.897 1.00 98.56 87 ASN A N 1
ATOM 705 C CA . ASN A 1 87 ? -9.185 -2.413 12.987 1.00 98.56 87 ASN A CA 1
ATOM 706 C C . ASN A 1 87 ? -10.159 -3.582 13.191 1.00 98.56 87 ASN A C 1
ATOM 708 O O . ASN A 1 87 ? -11.131 -3.449 13.931 1.00 98.56 87 ASN A O 1
ATOM 712 N N . SER A 1 88 ? -9.888 -4.739 12.584 1.00 98.50 88 SER A N 1
ATOM 713 C CA . SER A 1 88 ? -10.668 -5.954 12.814 1.00 98.50 88 SER A CA 1
ATOM 714 C C . SER A 1 88 ? -10.579 -6.402 14.277 1.00 98.50 88 SER A C 1
ATOM 716 O O . SER A 1 88 ? -11.609 -6.712 14.880 1.00 98.50 88 SER A O 1
ATOM 718 N N . GLY A 1 89 ? -9.380 -6.355 14.870 1.00 98.44 89 GLY A N 1
ATOM 719 C CA . GLY A 1 89 ? -9.163 -6.630 16.292 1.00 98.44 89 GLY A CA 1
ATOM 720 C C . GLY A 1 89 ? -9.892 -5.644 17.209 1.00 98.44 89 GLY A C 1
ATOM 721 O O . GLY A 1 89 ? -10.619 -6.060 18.108 1.00 98.44 89 GLY A O 1
ATOM 722 N N . GLU A 1 90 ? -9.775 -4.341 16.943 1.00 98.62 90 GLU A N 1
ATOM 723 C CA . GLU A 1 90 ? -10.487 -3.291 17.688 1.00 98.62 90 GLU A CA 1
ATOM 724 C C . GLU A 1 90 ? -12.005 -3.466 17.609 1.00 98.62 90 GLU A C 1
ATOM 726 O O . GLU A 1 90 ? -12.698 -3.396 18.622 1.00 98.62 90 GLU A O 1
ATOM 731 N N . ARG A 1 91 ? -12.535 -3.763 16.418 1.00 98.69 91 ARG A N 1
ATOM 732 C CA . ARG A 1 91 ? -13.960 -4.039 16.222 1.00 98.69 91 ARG A CA 1
ATOM 733 C C . ARG A 1 91 ? -14.411 -5.263 17.017 1.00 98.69 91 ARG A C 1
ATOM 735 O O . ARG A 1 91 ? -15.482 -5.219 17.622 1.00 98.69 91 ARG A O 1
ATOM 742 N N . ALA A 1 92 ? -13.626 -6.340 17.026 1.00 98.62 92 ALA A N 1
ATOM 743 C CA . ALA A 1 92 ? -13.938 -7.538 17.804 1.00 98.62 92 ALA A CA 1
ATOM 744 C C . ALA A 1 92 ? -13.951 -7.241 19.313 1.00 98.62 92 ALA A C 1
ATOM 746 O O . ALA A 1 92 ? -14.897 -7.629 20.001 1.00 98.62 92 ALA A O 1
ATOM 747 N N . GLN A 1 93 ? -12.964 -6.486 19.806 1.00 98.62 93 GLN A N 1
ATOM 748 C CA . GLN A 1 93 ? -12.896 -6.064 21.205 1.00 98.62 93 GLN A CA 1
ATOM 749 C C . GLN A 1 93 ? -14.106 -5.208 21.594 1.00 98.62 93 GLN A C 1
ATOM 751 O O . GLN A 1 93 ? -14.812 -5.542 22.543 1.00 98.62 93 GLN A O 1
ATOM 756 N N . LEU A 1 94 ? -14.414 -4.165 20.817 1.00 98.75 94 LEU A N 1
ATOM 757 C CA . LEU A 1 94 ? -15.572 -3.303 21.068 1.00 98.75 94 LEU A CA 1
ATOM 758 C C . LEU A 1 94 ? -16.888 -4.090 21.040 1.00 98.75 94 LEU A C 1
ATOM 760 O O . LEU A 1 94 ? -17.769 -3.852 21.861 1.00 98.75 94 LEU A O 1
ATOM 764 N N . THR A 1 95 ? -17.017 -5.059 20.133 1.00 98.75 95 THR A N 1
ATOM 765 C CA . THR A 1 95 ? -18.196 -5.937 20.070 1.00 98.75 95 THR A CA 1
ATOM 766 C C . THR A 1 95 ? -18.336 -6.771 21.349 1.00 98.75 95 THR A C 1
ATOM 768 O O . THR A 1 95 ? -19.432 -6.875 21.902 1.00 98.75 95 THR A O 1
ATOM 771 N N . SER A 1 96 ? -17.229 -7.324 21.855 1.00 98.75 96 SER A N 1
ATOM 772 C CA . SER A 1 96 ? -17.191 -8.058 23.126 1.00 98.75 96 SER A CA 1
ATOM 773 C C . SER A 1 96 ? -17.554 -7.167 24.321 1.00 98.75 96 SER A C 1
ATOM 775 O O . SER A 1 96 ? -18.329 -7.569 25.197 1.00 98.75 96 SER A O 1
ATOM 777 N N . ASP A 1 97 ? -17.044 -5.936 24.348 1.00 98.81 97 ASP A N 1
ATOM 778 C CA . ASP A 1 97 ? -17.323 -4.974 25.415 1.00 98.81 97 ASP A CA 1
ATOM 779 C C . ASP A 1 97 ? -18.799 -4.563 25.419 1.00 98.81 97 ASP A C 1
ATOM 781 O O . ASP A 1 97 ? -19.439 -4.573 26.473 1.00 98.81 97 ASP A O 1
ATOM 785 N N . VAL A 1 98 ? -19.379 -4.293 24.244 1.00 98.81 98 VAL A N 1
ATOM 786 C CA . VAL A 1 98 ? -20.814 -4.003 24.093 1.00 98.81 98 VAL A CA 1
ATOM 787 C C . VAL A 1 98 ? -21.665 -5.166 24.599 1.00 98.81 98 VAL A C 1
ATOM 789 O O . VAL A 1 98 ? -22.618 -4.937 25.348 1.00 98.81 98 VAL A O 1
ATOM 792 N N . ALA A 1 99 ? -21.326 -6.410 24.251 1.00 98.75 99 ALA A N 1
ATOM 793 C CA . ALA A 1 99 ? -22.048 -7.584 24.740 1.00 98.75 99 ALA A CA 1
ATOM 794 C C . ALA A 1 99 ? -21.967 -7.697 26.274 1.00 98.75 99 ALA A C 1
ATOM 796 O O . ALA A 1 99 ? -22.986 -7.864 26.947 1.00 98.75 99 ALA A O 1
ATOM 797 N N . THR A 1 100 ? -20.772 -7.517 26.840 1.00 98.75 100 THR A N 1
ATOM 798 C CA . THR A 1 100 ? -20.540 -7.563 28.292 1.00 98.75 100 THR A CA 1
ATOM 799 C C . THR A 1 100 ? -21.325 -6.477 29.028 1.00 98.75 100 THR A C 1
ATOM 801 O O . THR A 1 100 ? -21.984 -6.746 30.037 1.00 98.75 100 THR A O 1
ATOM 804 N N . LEU A 1 101 ? -21.287 -5.243 28.524 1.00 98.81 101 LEU A N 1
ATOM 805 C CA . LEU A 1 101 ? -22.024 -4.118 29.095 1.00 98.81 101 LEU A CA 1
ATOM 806 C C . LEU A 1 101 ? -23.536 -4.310 28.974 1.00 98.81 101 LEU A C 1
ATOM 808 O O . LEU A 1 101 ? -24.254 -4.012 29.926 1.00 98.81 101 LEU A O 1
ATOM 812 N N . SER A 1 102 ? -24.016 -4.874 27.865 1.00 98.75 102 SER A N 1
ATOM 813 C CA . SER A 1 102 ? -25.437 -5.192 27.670 1.00 98.75 102 SER A CA 1
ATOM 814 C C . SER A 1 102 ? -25.942 -6.187 28.718 1.00 98.75 102 SER A C 1
ATOM 816 O O . SER A 1 102 ? -27.000 -5.976 29.311 1.00 98.75 102 SER A O 1
ATOM 818 N N . VAL A 1 103 ? -25.158 -7.230 29.020 1.00 98.75 103 VAL A N 1
ATOM 819 C CA . VAL A 1 103 ? -25.483 -8.196 30.085 1.00 98.75 103 VAL A CA 1
ATOM 820 C C . VAL A 1 103 ? -25.493 -7.523 31.458 1.00 98.75 103 VAL A C 1
ATOM 822 O O . VAL A 1 103 ? -26.445 -7.691 32.220 1.00 98.75 103 VAL A O 1
ATOM 825 N N . ARG A 1 104 ? -24.469 -6.722 31.783 1.00 98.75 104 ARG A N 1
ATOM 826 C CA . ARG A 1 104 ? -24.405 -6.003 33.069 1.00 98.75 104 ARG A CA 1
ATOM 827 C C . ARG A 1 104 ? -25.574 -5.038 33.248 1.00 98.75 104 ARG A C 1
ATOM 829 O O . ARG A 1 104 ? -26.133 -4.960 34.339 1.00 98.75 104 ARG A O 1
ATOM 836 N N . LEU A 1 105 ? -25.965 -4.340 32.184 1.00 98.81 105 LEU A N 1
ATOM 837 C CA . LEU A 1 105 ? -27.114 -3.442 32.185 1.00 98.81 105 LEU A CA 1
ATOM 838 C C . LEU A 1 105 ? -28.417 -4.207 32.443 1.00 98.81 105 LEU A C 1
ATOM 840 O O . LEU A 1 105 ? -29.213 -3.794 33.288 1.00 98.81 105 LEU A O 1
ATOM 844 N N . ALA A 1 106 ? -28.623 -5.338 31.764 1.00 98.75 106 ALA A N 1
ATOM 845 C CA . ALA A 1 106 ? -29.783 -6.194 31.993 1.00 98.75 106 ALA A CA 1
ATOM 846 C C . ALA A 1 106 ? -29.841 -6.694 33.448 1.00 98.75 106 ALA A C 1
ATOM 848 O O . ALA A 1 106 ? -30.893 -6.614 34.084 1.00 98.75 106 ALA A O 1
ATOM 849 N N . GLN A 1 107 ? -28.703 -7.118 34.008 1.00 98.69 107 GLN A N 1
ATOM 850 C CA . GLN A 1 107 ? -28.610 -7.554 35.402 1.00 98.69 107 GLN A CA 1
ATOM 851 C C . GLN A 1 107 ? -28.920 -6.421 36.391 1.00 98.69 107 GLN A C 1
ATOM 853 O O . GLN A 1 107 ? -29.663 -6.622 37.352 1.00 98.69 107 GLN A O 1
ATOM 858 N N . ALA A 1 108 ? -28.380 -5.222 36.163 1.00 98.75 108 ALA A N 1
ATOM 859 C CA . ALA A 1 108 ? -28.657 -4.060 37.003 1.00 98.75 108 ALA A CA 1
ATOM 860 C C . ALA A 1 108 ? -30.149 -3.689 36.971 1.00 98.75 108 ALA A C 1
ATOM 862 O O . ALA A 1 108 ? -30.755 -3.470 38.020 1.00 98.75 108 ALA A O 1
ATOM 863 N N . ASN A 1 109 ? -30.764 -3.703 35.785 1.00 98.69 109 ASN A N 1
ATOM 864 C CA . ASN A 1 109 ? -32.199 -3.470 35.624 1.00 98.69 109 ASN A CA 1
ATOM 865 C C . ASN A 1 109 ? -33.040 -4.524 36.354 1.00 98.69 109 ASN A C 1
ATOM 867 O O . ASN A 1 109 ? -34.002 -4.170 37.038 1.00 98.69 109 ASN A O 1
ATOM 871 N N . TYR A 1 110 ? -32.659 -5.801 36.268 1.00 98.69 110 TYR A N 1
ATOM 872 C CA . TYR A 1 110 ? -33.311 -6.873 37.018 1.00 98.69 110 TYR A CA 1
ATOM 873 C C . TYR A 1 110 ? -33.222 -6.644 38.535 1.00 98.69 110 TYR A C 1
ATOM 875 O O . TYR A 1 110 ? -34.235 -6.719 39.233 1.00 98.69 110 TYR A O 1
ATOM 883 N N . ASN A 1 111 ? -32.041 -6.285 39.049 1.00 98.75 111 ASN A N 1
ATOM 884 C CA . ASN A 1 111 ? -31.841 -6.002 40.472 1.00 98.75 111 ASN A CA 1
ATOM 885 C C . ASN A 1 111 ? -32.697 -4.816 40.946 1.00 98.75 111 ASN A C 1
ATOM 887 O O . ASN A 1 111 ? -33.335 -4.903 41.995 1.00 98.75 111 ASN A O 1
ATOM 891 N N . ILE A 1 112 ? -32.776 -3.738 40.155 1.00 98.75 112 ILE A N 1
ATOM 892 C CA . ILE A 1 112 ? -33.647 -2.587 40.443 1.00 98.75 112 ILE A CA 1
ATOM 893 C C . ILE A 1 112 ? -35.109 -3.031 40.534 1.00 98.75 112 ILE A C 1
ATOM 895 O O . ILE A 1 112 ? -35.815 -2.646 41.466 1.00 98.75 112 ILE A O 1
ATOM 899 N N . GLN A 1 113 ? -35.583 -3.841 39.586 1.00 98.62 113 GLN A N 1
ATOM 900 C CA . GLN A 1 113 ? -36.956 -4.347 39.611 1.00 98.62 113 GLN A CA 1
ATOM 901 C C . GLN A 1 113 ? -37.214 -5.253 40.819 1.00 98.62 113 GLN A C 1
ATOM 903 O O . GLN A 1 113 ? -38.288 -5.177 41.416 1.00 98.62 113 GLN A O 1
ATOM 908 N N . ASN A 1 114 ? -36.241 -6.082 41.208 1.00 98.62 114 ASN A N 1
ATOM 909 C CA . ASN A 1 114 ? -36.364 -6.928 42.389 1.00 98.62 114 ASN A CA 1
ATOM 910 C C . ASN A 1 114 ? -36.466 -6.100 43.678 1.00 98.62 114 ASN A C 1
ATOM 912 O O . ASN A 1 114 ? -37.400 -6.302 44.449 1.00 98.62 114 ASN A O 1
ATOM 916 N N . LEU A 1 115 ? -35.586 -5.112 43.860 1.00 98.69 115 LEU A N 1
ATOM 917 C CA . LEU A 1 115 ? -35.633 -4.202 45.009 1.00 98.69 115 LEU A CA 1
ATOM 918 C C . LEU A 1 115 ? -36.941 -3.406 45.056 1.00 98.69 115 LEU A C 1
ATOM 920 O O . LEU A 1 115 ? -37.533 -3.258 46.121 1.00 98.69 115 LEU A O 1
ATOM 924 N N . LYS A 1 116 ? -37.448 -2.944 43.905 1.00 98.56 116 LYS A N 1
ATOM 925 C CA . LYS A 1 116 ? -38.764 -2.289 43.831 1.00 98.56 116 LYS A CA 1
ATOM 926 C C . LYS A 1 116 ? -39.888 -3.209 44.316 1.00 98.56 116 LYS A C 1
ATOM 928 O O . LYS A 1 116 ? -40.731 -2.764 45.088 1.00 98.56 116 LYS A O 1
ATOM 933 N N . ARG A 1 117 ? -39.889 -4.487 43.914 1.00 98.44 117 ARG A N 1
ATOM 934 C CA . ARG A 1 117 ? -40.867 -5.477 44.406 1.00 98.44 117 ARG A CA 1
ATOM 935 C C . ARG A 1 117 ? -40.750 -5.700 45.914 1.00 98.44 117 ARG A C 1
ATOM 937 O O . ARG A 1 117 ? -41.770 -5.771 46.592 1.00 98.44 117 ARG A O 1
ATOM 944 N N . GLU A 1 118 ? -39.532 -5.791 46.442 1.00 98.50 118 GLU A N 1
ATOM 945 C CA . GLU A 1 118 ? -39.301 -5.949 47.884 1.00 98.50 118 GLU A CA 1
ATOM 946 C C . GLU A 1 118 ? -39.783 -4.737 48.685 1.00 98.50 118 GLU A C 1
ATOM 948 O O . GLU A 1 118 ? -40.439 -4.917 49.707 1.00 98.50 118 GLU A O 1
ATOM 953 N N . ILE A 1 119 ? -39.540 -3.516 48.198 1.00 98.44 119 ILE A N 1
ATOM 954 C CA . ILE A 1 119 ? -40.039 -2.283 48.822 1.00 98.44 119 ILE A CA 1
ATOM 955 C C . ILE A 1 119 ? -41.568 -2.298 48.917 1.00 98.44 119 ILE A C 1
ATOM 957 O O . ILE A 1 119 ? -42.112 -2.025 49.985 1.00 98.44 119 ILE A O 1
ATOM 961 N N . GLU A 1 120 ? -42.272 -2.636 47.834 1.00 98.44 120 GLU A N 1
ATOM 962 C CA . GLU A 1 120 ? -43.741 -2.694 47.850 1.00 98.44 120 GLU A CA 1
ATOM 963 C C . GLU A 1 120 ? -44.272 -3.802 48.772 1.00 98.44 120 GLU A C 1
ATOM 965 O O . GLU A 1 120 ? -45.261 -3.600 49.485 1.00 98.44 120 GLU A O 1
ATOM 970 N N . ARG A 1 121 ? -43.574 -4.942 48.852 1.00 98.50 121 ARG A N 1
ATOM 971 C CA . ARG A 1 121 ? -43.890 -5.990 49.831 1.00 98.50 121 ARG A CA 1
ATOM 972 C C . ARG A 1 121 ? -43.735 -5.474 51.265 1.00 98.50 121 ARG A C 1
ATOM 974 O O . ARG A 1 121 ? -44.673 -5.586 52.043 1.00 98.50 121 ARG A O 1
ATOM 981 N N . TYR A 1 122 ? -42.607 -4.841 51.597 1.00 98.44 122 TYR A N 1
ATOM 982 C CA . TYR A 1 122 ? -42.374 -4.300 52.941 1.00 98.44 122 TYR A CA 1
ATOM 983 C C . TYR A 1 122 ? -43.371 -3.203 53.320 1.00 98.44 122 TYR A C 1
ATOM 985 O O . TYR A 1 122 ? -43.806 -3.153 54.467 1.00 98.44 122 TYR A O 1
ATOM 993 N N . LYS A 1 123 ? -43.782 -2.349 52.374 1.00 98.25 123 LYS A N 1
ATOM 994 C CA . LYS A 1 123 ? -44.864 -1.376 52.601 1.00 98.25 123 LYS A CA 1
ATOM 995 C C . LYS A 1 123 ? -46.183 -2.066 52.948 1.00 98.25 123 LYS A C 1
ATOM 997 O O . LYS A 1 123 ? -46.886 -1.609 53.847 1.00 98.25 123 LYS A O 1
ATOM 1002 N N . THR A 1 124 ? -46.501 -3.159 52.257 1.00 97.94 124 THR A N 1
ATOM 1003 C CA . THR A 1 124 ? -47.712 -3.949 52.513 1.00 97.94 124 THR A CA 1
ATOM 1004 C C . THR A 1 124 ? -47.664 -4.577 53.906 1.00 97.94 124 THR A C 1
ATOM 1006 O O . THR A 1 124 ? -48.585 -4.372 54.696 1.00 97.94 124 THR A O 1
ATOM 1009 N N . ASP A 1 125 ? -46.563 -5.251 54.251 1.00 97.44 125 ASP A N 1
ATOM 1010 C CA . ASP A 1 125 ? -46.367 -5.872 55.568 1.00 97.44 125 ASP A CA 1
ATOM 1011 C C . ASP A 1 125 ? -46.437 -4.832 56.701 1.00 97.44 125 ASP A C 1
ATOM 1013 O O . ASP A 1 125 ? -47.096 -5.043 57.721 1.00 97.44 125 ASP A O 1
ATOM 1017 N N . MET A 1 126 ? -45.813 -3.666 56.502 1.00 97.19 126 MET A N 1
ATOM 1018 C CA . MET A 1 126 ? -45.849 -2.551 57.449 1.00 97.19 126 MET A CA 1
ATOM 1019 C C . MET A 1 126 ? -47.266 -2.003 57.632 1.00 97.19 126 MET A C 1
ATOM 1021 O O . MET A 1 126 ? -47.673 -1.725 58.758 1.00 97.19 126 MET A O 1
ATOM 1025 N N . SER A 1 127 ? -48.040 -1.881 56.549 1.00 96.25 127 SER A N 1
ATOM 1026 C CA . SER A 1 127 ? -49.441 -1.457 56.619 1.00 96.25 127 SER A CA 1
ATOM 1027 C C . SER A 1 127 ? -50.279 -2.425 57.457 1.00 96.25 127 SER A C 1
ATOM 1029 O O . SER A 1 127 ? -51.034 -1.981 58.323 1.00 96.25 127 SER A O 1
ATOM 1031 N N . VAL A 1 128 ? -50.094 -3.737 57.274 1.00 95.06 128 VAL A N 1
ATOM 1032 C CA . VAL A 1 128 ? -50.769 -4.764 58.084 1.00 95.06 128 VAL A CA 1
ATOM 1033 C C . VAL A 1 128 ? -50.358 -4.667 59.553 1.00 95.06 128 VAL A C 1
ATOM 1035 O O . VAL A 1 128 ? -51.222 -4.688 60.428 1.00 95.06 128 VAL A O 1
ATOM 1038 N N . ALA A 1 129 ? -49.065 -4.508 59.847 1.00 94.38 129 ALA A N 1
ATOM 1039 C CA . ALA A 1 129 ? -48.587 -4.341 61.218 1.00 94.38 129 ALA A CA 1
ATOM 1040 C C . ALA A 1 129 ? -49.209 -3.108 61.900 1.00 94.38 129 ALA A C 1
ATOM 1042 O O . ALA A 1 129 ? -49.673 -3.204 63.036 1.00 94.38 129 ALA A O 1
ATOM 1043 N N . ILE A 1 130 ? -49.285 -1.974 61.192 1.00 91.81 130 ILE A N 1
ATOM 1044 C CA . ILE A 1 130 ? -49.949 -0.756 61.677 1.00 91.81 130 ILE A CA 1
ATOM 1045 C C . ILE A 1 130 ? -51.430 -1.027 61.965 1.00 91.81 130 ILE A C 1
ATOM 1047 O O . ILE A 1 130 ? -51.906 -0.677 63.044 1.00 91.81 130 ILE A O 1
ATOM 1051 N N . GLN A 1 131 ? -52.152 -1.677 61.046 1.00 91.12 131 GLN A N 1
ATOM 1052 C CA . GLN A 1 131 ? -53.567 -2.011 61.245 1.00 91.12 131 GLN A CA 1
ATOM 1053 C C . GLN A 1 131 ? -53.768 -2.905 62.473 1.00 91.12 131 GLN A C 1
ATOM 1055 O O . GLN A 1 131 ? -54.605 -2.599 63.315 1.00 91.12 131 GLN A O 1
ATOM 1060 N N . LEU A 1 132 ? -52.966 -3.962 62.632 1.00 87.75 132 LEU A N 1
ATOM 1061 C CA . LEU A 1 132 ? -53.051 -4.863 63.787 1.00 87.75 132 LEU A CA 1
ATOM 1062 C C . LEU A 1 132 ? -52.818 -4.134 65.116 1.00 87.75 132 LEU A C 1
ATOM 1064 O O . LEU A 1 132 ? -53.542 -4.382 66.081 1.00 87.75 132 LEU A O 1
ATOM 1068 N N . LEU A 1 133 ? -51.849 -3.215 65.159 1.00 84.81 133 LEU A N 1
ATOM 1069 C CA . LEU A 1 133 ? -51.598 -2.368 66.328 1.00 84.81 133 LEU A CA 1
ATOM 1070 C C . LEU A 1 133 ? -52.780 -1.425 66.615 1.00 84.81 133 LEU A C 1
ATOM 1072 O O . LEU A 1 133 ? -53.136 -1.214 67.773 1.00 84.81 133 LEU A O 1
ATOM 1076 N N . GLN A 1 134 ? -53.418 -0.887 65.574 1.00 81.50 134 GLN A N 1
ATOM 1077 C CA . GLN A 1 134 ? -54.542 0.048 65.689 1.00 81.50 134 GLN A CA 1
ATOM 1078 C C . GLN A 1 134 ? -55.893 -0.626 65.979 1.00 81.50 134 GLN A C 1
ATOM 1080 O O . GLN A 1 134 ? -56.776 0.016 66.543 1.00 81.50 134 GLN A O 1
ATOM 1085 N N . CYS A 1 135 ? -56.085 -1.904 65.636 1.00 71.19 135 CYS A N 1
ATOM 1086 C CA . CYS A 1 135 ? -57.366 -2.595 65.813 1.00 71.19 135 CYS A CA 1
ATOM 1087 C C . CYS A 1 135 ? -57.752 -2.854 67.284 1.00 71.19 135 CYS A C 1
ATOM 1089 O O . CYS A 1 135 ? -58.923 -3.140 67.535 1.00 71.19 135 CYS A O 1
ATOM 1091 N N . LYS A 1 136 ? -56.824 -2.763 68.257 1.00 64.25 136 LYS A N 1
ATOM 1092 C CA . LYS A 1 136 ? -57.117 -2.876 69.705 1.00 64.25 136 LYS A CA 1
ATOM 1093 C C . LYS A 1 136 ? -56.095 -2.135 70.597 1.00 64.25 136 LYS A C 1
ATOM 1095 O O . LYS A 1 136 ? -55.310 -2.798 71.280 1.00 64.25 136 LYS A O 1
ATOM 1100 N N . PRO A 1 137 ? -56.116 -0.794 70.670 1.00 61.06 137 PRO A N 1
ATOM 1101 C CA . PRO A 1 137 ? -55.187 -0.044 71.522 1.00 61.06 137 PRO A CA 1
ATOM 1102 C C . PRO A 1 137 ? -55.293 -0.435 73.009 1.00 61.06 137 PRO A C 1
ATOM 1104 O O . PRO A 1 137 ? -54.272 -0.527 73.680 1.00 61.06 137 PRO A O 1
ATOM 1107 N N . ASP A 1 138 ? -56.488 -0.792 73.496 1.00 60.69 138 ASP A N 1
ATOM 1108 C CA . ASP A 1 138 ? -56.713 -1.215 74.891 1.00 60.69 138 ASP A CA 1
ATOM 1109 C C . ASP A 1 138 ? -56.323 -2.679 75.185 1.00 60.69 138 ASP A C 1
ATOM 1111 O O . ASP A 1 138 ? -56.264 -3.091 76.343 1.00 60.69 138 ASP A O 1
ATOM 1115 N N . SER A 1 139 ? -56.063 -3.495 74.153 1.00 60.06 139 SER A N 1
ATOM 1116 C CA . SER A 1 139 ? -55.627 -4.894 74.318 1.00 60.06 139 SER A CA 1
ATOM 1117 C C . SER A 1 139 ? -54.108 -5.036 74.387 1.00 60.06 139 SER A C 1
ATOM 1119 O O . SER A 1 139 ? -53.619 -6.068 74.850 1.00 60.06 139 SER A O 1
ATOM 1121 N N . PHE A 1 140 ? -53.362 -4.029 73.929 1.00 57.97 140 PHE A N 1
ATOM 1122 C CA . PHE A 1 140 ? -51.927 -3.932 74.153 1.00 57.97 140 PHE A CA 1
ATOM 1123 C C . PHE A 1 140 ? -51.714 -3.239 75.495 1.00 57.97 140 PHE A C 1
ATOM 1125 O O . PHE A 1 140 ? -51.620 -2.019 75.591 1.00 57.97 140 PHE A O 1
ATOM 1132 N N . VAL A 1 141 ? -51.671 -4.035 76.562 1.00 59.25 141 VAL A N 1
ATOM 1133 C CA . VAL A 1 141 ? -51.273 -3.545 77.882 1.00 59.25 141 VAL A CA 1
ATOM 1134 C C . VAL A 1 141 ? -49.877 -2.944 77.730 1.00 59.25 141 VAL A C 1
ATOM 1136 O O . VAL A 1 141 ? -48.945 -3.660 77.361 1.00 59.25 141 VAL A O 1
ATOM 1139 N N . SER A 1 142 ? -49.715 -1.646 78.001 1.00 58.69 142 SER A N 1
ATOM 1140 C CA . SER A 1 142 ? -48.380 -1.080 78.180 1.00 58.69 142 SER A CA 1
ATOM 1141 C C . SER A 1 142 ? -47.676 -1.941 79.232 1.00 58.69 142 SER A C 1
ATOM 1143 O O . SER A 1 142 ? -48.229 -2.093 80.327 1.00 58.69 142 SER A O 1
ATOM 1145 N N . PRO A 1 143 ? -46.524 -2.576 78.935 1.00 59.62 143 PRO A N 1
ATOM 1146 C CA . PRO A 1 143 ? -45.839 -3.385 79.926 1.00 59.62 143 PRO A CA 1
ATOM 1147 C C . PRO A 1 143 ? -45.494 -2.455 81.082 1.00 59.62 143 PRO A C 1
ATOM 1149 O O . PRO A 1 143 ? -44.575 -1.640 80.995 1.00 59.62 143 PRO A O 1
ATOM 1152 N N . LYS A 1 144 ? -46.279 -2.498 82.162 1.00 63.78 144 LYS A N 1
ATOM 1153 C CA . LYS A 1 144 ? -45.936 -1.748 83.362 1.00 63.78 144 LYS A CA 1
ATOM 1154 C C . LYS A 1 144 ? -44.607 -2.337 83.800 1.00 63.78 144 LYS A C 1
ATOM 1156 O O . LYS A 1 144 ? -44.525 -3.556 83.945 1.00 63.78 144 LYS A O 1
ATOM 1161 N N . LEU A 1 145 ? -43.584 -1.508 84.006 1.00 65.81 145 LEU A N 1
ATOM 1162 C CA . LEU A 1 145 ? -42.274 -1.954 84.502 1.00 65.81 145 LEU A CA 1
ATOM 1163 C C . LEU A 1 145 ? -42.438 -2.927 85.681 1.00 65.81 145 LEU A C 1
ATOM 1165 O O . LEU A 1 145 ? -41.775 -3.951 85.728 1.00 65.81 145 LEU A O 1
ATOM 1169 N N . SER A 1 146 ? -43.442 -2.689 86.528 1.00 67.06 146 SER A N 1
ATOM 1170 C CA . SER A 1 146 ? -43.839 -3.536 87.655 1.00 67.06 146 SER A CA 1
ATOM 1171 C C . SER A 1 146 ? -44.217 -4.993 87.329 1.00 67.06 146 SER A C 1
ATOM 1173 O O . SER A 1 146 ? -44.341 -5.786 88.254 1.00 67.06 146 SER A O 1
ATOM 1175 N N . THR A 1 147 ? -44.462 -5.352 86.065 1.00 72.06 147 THR A N 1
ATOM 1176 C CA . THR A 1 147 ? -44.863 -6.712 85.640 1.00 72.06 147 THR A CA 1
ATOM 1177 C C . THR A 1 147 ? -43.684 -7.598 85.241 1.00 72.06 147 THR A C 1
ATOM 1179 O O . THR A 1 147 ? -43.847 -8.810 85.124 1.00 72.06 147 THR A O 1
ATOM 1182 N N . LEU A 1 148 ? -42.493 -7.020 85.064 1.00 74.94 148 LEU A N 1
ATOM 1183 C CA . LEU A 1 148 ? -41.270 -7.770 84.785 1.00 74.94 148 LEU A CA 1
ATOM 1184 C C . LEU 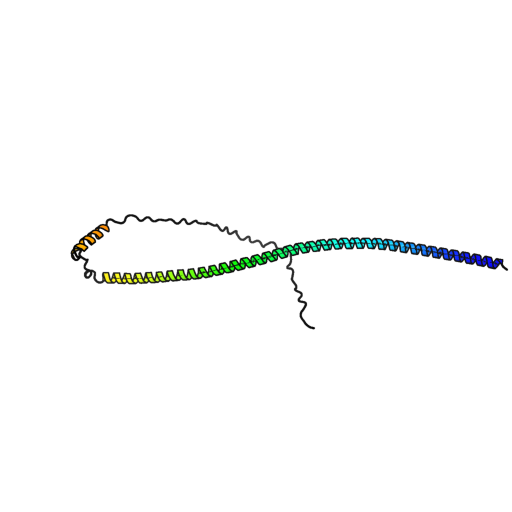A 1 148 ? -40.602 -8.215 86.101 1.00 74.94 148 LEU A C 1
ATOM 1186 O O . LEU A 1 148 ? -40.760 -7.543 87.118 1.00 74.94 148 LEU A O 1
ATOM 1190 N N . PRO A 1 149 ? -39.816 -9.304 86.125 1.00 80.19 149 PRO A N 1
ATOM 1191 C CA . PRO A 1 149 ? -38.966 -9.637 87.270 1.00 80.19 149 PRO A CA 1
ATOM 1192 C C . PRO A 1 149 ? -38.049 -8.465 87.659 1.00 80.19 149 PRO A C 1
ATOM 1194 O O . PRO A 1 149 ? -37.523 -7.781 86.781 1.00 80.19 149 PRO A O 1
ATOM 1197 N N . ILE A 1 150 ? -37.832 -8.237 88.960 1.00 78.50 150 ILE A N 1
ATOM 1198 C CA . ILE A 1 150 ? -37.109 -7.068 89.515 1.00 78.50 150 ILE A CA 1
ATOM 1199 C C . ILE A 1 150 ? -35.733 -6.823 88.871 1.00 78.50 150 ILE A C 1
ATOM 1201 O O . ILE A 1 150 ? -35.358 -5.679 88.617 1.00 78.50 150 ILE A O 1
ATOM 1205 N N . GLU A 1 151 ? -35.012 -7.889 88.530 1.00 76.19 151 GLU A N 1
ATOM 1206 C CA . GLU A 1 151 ? -33.700 -7.820 87.871 1.00 76.19 151 GLU A CA 1
ATOM 1207 C C . GLU A 1 151 ? -33.768 -7.284 86.434 1.00 76.19 151 GLU A C 1
ATOM 1209 O O . GLU A 1 151 ? -32.808 -6.705 85.927 1.00 76.19 151 GLU A O 1
ATOM 1214 N N . ILE A 1 152 ? -34.907 -7.473 85.767 1.00 80.38 152 ILE A N 1
ATOM 1215 C CA . ILE A 1 152 ? -35.167 -6.977 84.415 1.00 80.38 152 ILE A CA 1
ATOM 1216 C C . ILE A 1 152 ? -35.701 -5.542 84.482 1.00 80.38 152 ILE A C 1
ATOM 1218 O O . ILE A 1 152 ? -35.347 -4.725 83.633 1.00 80.38 152 ILE A O 1
ATOM 1222 N N . GLN A 1 153 ? -36.468 -5.195 85.524 1.00 81.75 153 GLN A N 1
ATOM 1223 C CA . GLN A 1 153 ? -36.961 -3.827 85.729 1.00 81.75 153 GLN A CA 1
ATOM 1224 C C . GLN A 1 153 ? -35.820 -2.808 85.823 1.00 81.75 153 GLN A C 1
ATOM 1226 O O . GLN A 1 153 ? -35.866 -1.767 85.169 1.00 81.75 153 GLN A O 1
ATOM 1231 N N . SER A 1 154 ? -34.775 -3.117 86.599 1.00 79.19 154 SER A N 1
ATOM 1232 C CA . SER A 1 154 ? -33.621 -2.226 86.777 1.00 79.19 154 SER A CA 1
ATOM 1233 C C . SER A 1 154 ? -32.860 -1.995 85.466 1.00 79.19 154 SER A C 1
ATOM 1235 O O . SER A 1 154 ? -32.479 -0.865 85.155 1.00 79.19 154 SER A O 1
ATOM 1237 N N . LYS A 1 155 ? -32.699 -3.042 84.647 1.00 80.19 155 LYS A N 1
ATOM 1238 C CA . LYS A 1 155 ? -32.056 -2.961 83.328 1.00 80.19 155 LYS A CA 1
ATOM 1239 C C . LYS A 1 155 ? -32.875 -2.134 82.341 1.00 80.19 155 LYS A C 1
ATOM 1241 O O . LYS A 1 155 ? -32.323 -1.235 81.716 1.00 80.19 155 LYS A O 1
ATOM 1246 N N . VAL A 1 156 ? -34.182 -2.381 82.242 1.00 78.81 156 VAL A N 1
ATOM 1247 C CA . VAL A 1 156 ? -35.078 -1.617 81.355 1.00 78.81 156 VAL A CA 1
ATOM 1248 C C . VAL A 1 156 ? -35.119 -0.141 81.760 1.00 78.81 156 VAL A C 1
ATOM 1250 O O . VAL A 1 156 ? -35.001 0.728 80.901 1.00 78.81 156 VAL A O 1
ATOM 1253 N N . ALA A 1 157 ? -35.182 0.160 83.061 1.00 76.94 157 ALA A N 1
ATOM 1254 C CA . ALA A 1 157 ? -35.119 1.534 83.562 1.00 76.94 157 ALA A CA 1
ATOM 1255 C C . ALA A 1 157 ? -33.782 2.230 83.245 1.00 76.94 157 ALA A C 1
ATOM 1257 O O . ALA A 1 157 ? -33.746 3.448 83.075 1.00 76.94 157 ALA A O 1
ATOM 1258 N N . THR A 1 158 ? -32.688 1.470 83.145 1.00 77.31 158 THR A N 1
ATOM 1259 C CA . THR A 1 158 ? -31.374 1.995 82.751 1.00 77.31 158 THR A CA 1
ATOM 1260 C C . THR A 1 158 ? -31.329 2.296 81.249 1.00 77.31 158 THR A C 1
ATOM 1262 O O . THR A 1 158 ? -30.904 3.383 80.874 1.00 77.31 158 THR A O 1
ATOM 1265 N N . TYR A 1 159 ? -31.841 1.399 80.395 1.00 73.00 159 TYR A N 1
ATOM 1266 C CA . TYR A 1 159 ? -31.925 1.624 78.943 1.00 73.00 159 TYR A CA 1
ATOM 1267 C C . TYR A 1 159 ? -32.830 2.807 78.577 1.00 73.00 159 TYR A C 1
ATOM 1269 O O . TYR A 1 159 ? -32.413 3.675 77.820 1.00 73.00 159 TYR A O 1
ATOM 1277 N N . MET A 1 160 ? -34.011 2.923 79.195 1.00 72.81 160 MET A N 1
ATOM 1278 C CA . MET A 1 160 ? -34.913 4.058 78.944 1.00 72.81 160 MET A CA 1
ATOM 1279 C C . MET A 1 160 ? -34.331 5.413 79.385 1.00 72.81 160 MET A C 1
ATOM 1281 O O . MET A 1 160 ? -34.759 6.452 78.892 1.00 72.81 160 MET A O 1
ATOM 1285 N N . ARG A 1 161 ? -33.364 5.424 80.315 1.00 68.62 161 ARG A N 1
ATOM 1286 C CA . ARG A 1 161 ? -32.609 6.632 80.694 1.00 68.62 161 ARG A CA 1
ATOM 1287 C C . ARG A 1 161 ? -31.455 6.945 79.735 1.00 68.62 161 ARG A C 1
ATOM 1289 O O . ARG A 1 161 ? -31.018 8.092 79.697 1.00 68.62 161 ARG A O 1
ATOM 1296 N N . LEU A 1 162 ? -30.958 5.961 78.981 1.00 58.62 162 LEU A N 1
ATOM 1297 C CA . LEU A 1 162 ? -29.912 6.161 77.972 1.00 58.62 162 LEU A CA 1
ATOM 1298 C C . LEU A 1 162 ? -30.464 6.808 76.693 1.00 58.62 162 LEU A C 1
ATOM 1300 O O . LEU A 1 162 ? -29.794 7.668 76.124 1.00 58.62 162 LEU A O 1
ATOM 1304 N N . ASP A 1 163 ? -31.693 6.475 76.289 1.00 46.41 163 ASP A N 1
ATOM 1305 C CA . ASP A 1 163 ? -32.310 7.000 75.057 1.00 46.41 163 ASP A CA 1
ATOM 1306 C C . ASP A 1 163 ? -32.521 8.529 75.072 1.00 46.41 163 ASP A C 1
ATOM 1308 O O . ASP A 1 163 ? -32.621 9.152 74.018 1.00 46.41 163 ASP A O 1
ATOM 1312 N N . THR A 1 164 ? -32.527 9.174 76.246 1.00 51.31 164 THR A N 1
ATOM 1313 C CA . THR A 1 164 ? -32.592 10.645 76.351 1.00 51.31 164 THR A CA 1
ATOM 1314 C C . THR A 1 164 ? -31.222 11.326 76.393 1.00 51.31 164 THR A C 1
ATOM 1316 O O . THR A 1 164 ? -31.170 12.550 76.467 1.00 51.31 164 THR A O 1
ATOM 1319 N N . ASN A 1 165 ? -30.113 10.574 76.390 1.00 53.34 165 ASN A N 1
ATOM 1320 C CA . ASN A 1 165 ? -28.773 11.122 76.633 1.00 53.34 165 ASN A CA 1
ATOM 1321 C C . ASN A 1 165 ? -27.696 10.630 75.646 1.00 53.34 165 ASN A C 1
ATOM 1323 O O . ASN A 1 165 ? -26.504 10.733 75.937 1.00 53.34 165 ASN A O 1
ATOM 1327 N N . SER A 1 166 ? -28.060 10.045 74.500 1.00 51.84 166 SER A N 1
ATOM 1328 C CA . SER A 1 166 ? -27.070 9.472 73.572 1.00 51.84 166 SER A CA 1
ATOM 1329 C C . SER A 1 166 ? -27.537 9.443 72.113 1.00 51.84 166 SER A C 1
ATOM 1331 O O . SER A 1 166 ? -27.952 8.400 71.626 1.00 51.84 166 SER A O 1
ATOM 1333 N N . HIS A 1 167 ? -27.402 10.562 71.393 1.00 40.41 167 HIS A N 1
ATOM 1334 C CA . HIS A 1 167 ? -26.647 10.543 70.132 1.00 40.41 167 HIS A CA 1
ATOM 1335 C C . HIS A 1 167 ? -26.324 11.960 69.641 1.00 40.41 167 HIS A C 1
ATOM 1337 O O . HIS A 1 167 ? -27.107 12.612 68.953 1.00 40.41 167 HIS A O 1
ATOM 1343 N N . SER A 1 168 ? -25.123 12.402 70.009 1.00 46.94 168 SER A N 1
ATOM 1344 C CA . SER A 1 168 ? -24.328 13.349 69.237 1.00 46.94 168 SER A CA 1
ATOM 1345 C C . SER A 1 168 ? -23.777 12.664 67.980 1.00 46.94 168 SER A C 1
ATOM 1347 O O . SER A 1 168 ? -23.459 11.472 67.995 1.00 46.94 168 SER A O 1
ATOM 1349 N N . ASP A 1 169 ? -23.721 13.457 66.914 1.00 48.00 169 ASP A N 1
ATOM 1350 C CA . ASP A 1 169 ? -22.707 13.551 65.860 1.00 48.00 169 ASP A CA 1
ATOM 1351 C C . ASP A 1 169 ? -22.167 12.256 65.232 1.00 48.00 169 ASP A C 1
ATOM 1353 O O . ASP A 1 169 ? -21.287 11.578 65.758 1.00 48.00 169 ASP A O 1
ATOM 1357 N N . SER A 1 170 ? -22.619 11.984 64.004 1.00 40.16 170 SER A N 1
ATOM 1358 C CA . SER A 1 170 ? -21.843 11.203 63.043 1.00 40.16 170 SER A CA 1
ATOM 1359 C C . SER A 1 170 ? -21.680 12.026 61.771 1.00 40.16 170 SER A C 1
ATOM 1361 O O . SER A 1 170 ? -22.646 12.349 61.078 1.00 40.16 170 SER A O 1
ATOM 1363 N N . GLU A 1 171 ? -20.437 12.439 61.544 1.00 42.28 171 GLU A N 1
ATOM 1364 C CA . GLU A 1 171 ? -19.999 13.308 60.467 1.00 42.28 171 GLU A CA 1
ATOM 1365 C C . GLU A 1 171 ? -20.234 12.688 59.085 1.00 42.28 171 GLU A C 1
ATOM 1367 O O . GLU A 1 171 ? -19.823 11.564 58.788 1.00 42.28 171 GLU A O 1
ATOM 1372 N N . GLY A 1 172 ? -20.845 13.473 58.198 1.00 34.31 172 GLY A N 1
ATOM 1373 C CA . GLY A 1 172 ? -20.878 13.195 56.770 1.00 34.31 172 GLY A CA 1
ATOM 1374 C C . GLY A 1 172 ? -19.486 13.358 56.160 1.00 34.31 172 GLY A C 1
ATOM 1375 O O . GLY A 1 172 ? -19.115 14.442 55.719 1.00 34.31 172 GLY A O 1
ATOM 1376 N N . SER A 1 173 ? -18.726 12.266 56.094 1.00 41.78 173 SER A N 1
ATOM 1377 C CA . SER A 1 173 ? -17.530 12.175 55.253 1.00 41.78 173 SER A CA 1
ATOM 1378 C C . SER A 1 173 ? -17.924 12.234 53.775 1.00 41.78 173 SER A C 1
ATOM 1380 O O . SER A 1 173 ? -18.319 11.234 53.177 1.00 41.78 173 SER A O 1
ATOM 1382 N N . THR A 1 174 ? -17.787 13.413 53.167 1.00 39.12 174 THR A N 1
ATOM 1383 C CA . THR A 1 174 ? -17.759 13.581 51.708 1.00 39.12 174 THR A CA 1
ATOM 1384 C C . THR A 1 174 ? -16.301 13.567 51.248 1.00 39.12 174 THR A C 1
ATOM 1386 O O . THR A 1 174 ? -15.647 14.593 51.113 1.00 39.12 174 THR A O 1
ATOM 1389 N N . SER A 1 175 ? -15.753 12.371 51.036 1.00 47.06 175 SER A N 1
ATOM 1390 C CA . SER A 1 175 ? -14.519 12.208 50.264 1.00 47.06 175 SER A CA 1
ATOM 1391 C C . SER A 1 175 ? -14.865 11.499 48.964 1.00 47.06 175 SER A C 1
ATOM 1393 O O . SER A 1 175 ? -15.173 10.311 48.934 1.00 47.06 175 SER A O 1
ATOM 1395 N N . GLY A 1 176 ? -14.883 12.282 47.893 1.00 36.44 176 GLY A N 1
ATOM 1396 C CA . GLY A 1 176 ? -15.181 11.846 46.539 1.00 36.44 176 GLY A CA 1
ATOM 1397 C C . GLY A 1 176 ? -14.724 12.922 45.572 1.00 36.44 176 GLY A C 1
ATOM 1398 O O . GLY A 1 176 ? -15.535 13.658 45.020 1.00 36.44 176 GLY A O 1
ATOM 1399 N N . VAL A 1 177 ? -13.405 13.049 45.425 1.00 41.47 177 VAL A N 1
ATOM 1400 C CA . VAL A 1 177 ? -12.750 13.866 44.399 1.00 41.47 177 VAL A CA 1
ATOM 1401 C C . VAL A 1 177 ? -13.184 13.341 43.027 1.00 41.47 177 VAL A C 1
ATOM 1403 O O . VAL A 1 177 ? -12.636 12.374 42.505 1.00 41.47 177 VAL A O 1
ATOM 1406 N N . GLY A 1 178 ? -14.208 13.968 42.453 1.00 35.88 178 GLY A N 1
ATOM 1407 C CA . GLY A 1 178 ? -14.563 13.828 41.050 1.00 35.88 178 GLY A CA 1
ATOM 1408 C C . GLY A 1 178 ? -13.658 14.731 40.224 1.00 35.88 178 GLY A C 1
ATOM 1409 O O . GLY A 1 178 ? -13.888 15.934 40.137 1.00 35.88 178 GLY A O 1
ATOM 1410 N N . VAL A 1 179 ? -12.618 14.158 39.622 1.00 41.50 179 VAL A N 1
ATOM 1411 C CA . VAL A 1 179 ? -11.848 14.819 38.565 1.00 41.50 179 VAL A CA 1
ATOM 1412 C C . VAL A 1 179 ? -12.777 14.983 37.363 1.00 41.50 179 VAL A C 1
ATOM 1414 O O . VAL A 1 179 ? -13.002 14.048 36.597 1.00 41.50 179 VAL A O 1
ATOM 1417 N N . ALA A 1 180 ? -13.348 16.176 37.212 1.00 38.12 180 ALA A N 1
ATOM 1418 C CA . ALA A 1 180 ? -14.021 16.582 35.992 1.00 38.12 180 ALA A CA 1
ATOM 1419 C C . ALA A 1 180 ? -12.963 16.749 34.893 1.00 38.12 180 ALA A C 1
ATOM 1421 O O . ALA A 1 180 ? -12.289 17.774 34.801 1.00 38.12 180 ALA A O 1
ATOM 1422 N N . THR A 1 181 ? -12.803 15.736 34.045 1.00 40.84 181 THR A N 1
ATOM 1423 C CA . THR A 1 181 ? -12.163 15.915 32.742 1.00 40.84 181 THR A CA 1
ATOM 1424 C C . THR A 1 181 ? -13.157 16.632 31.834 1.00 40.84 181 THR A C 1
ATOM 1426 O O . THR A 1 181 ? -13.931 16.026 31.100 1.00 40.84 181 THR A O 1
ATOM 1429 N N . ALA A 1 182 ? -13.153 17.963 31.892 1.00 44.47 182 ALA A N 1
ATOM 1430 C CA . ALA A 1 182 ? -13.755 18.792 30.858 1.00 44.47 182 ALA A CA 1
ATOM 1431 C C . ALA A 1 182 ? -12.890 18.697 29.588 1.00 44.47 182 ALA A C 1
ATOM 1433 O O . ALA A 1 182 ? -12.121 19.600 29.267 1.00 44.47 182 ALA A O 1
ATOM 1434 N N . SER A 1 183 ? -12.978 17.571 28.874 1.00 42.16 183 SER A N 1
ATOM 1435 C CA . SER A 1 183 ? -12.519 17.506 27.490 1.00 42.16 183 SER A CA 1
ATOM 1436 C C . SER A 1 183 ? -13.589 18.171 26.631 1.00 42.16 183 SER A C 1
ATOM 1438 O O . SER A 1 183 ? -14.610 17.582 26.285 1.00 42.16 183 SER A O 1
ATOM 1440 N N . SER A 1 184 ? -13.386 19.463 26.390 1.00 38.53 184 SER A N 1
ATOM 1441 C CA . SER A 1 184 ? -14.138 20.249 25.422 1.00 38.53 184 SER A CA 1
ATOM 1442 C C . SER A 1 184 ? -13.899 19.670 24.026 1.00 38.53 184 SER A C 1
ATOM 1444 O O . SER A 1 184 ? -12.832 19.857 23.440 1.00 38.53 184 SER A O 1
ATOM 1446 N N . TYR A 1 185 ? -14.878 18.947 23.487 1.00 41.69 185 TYR A N 1
ATOM 1447 C CA . TYR A 1 185 ? -14.926 18.635 22.061 1.00 41.69 185 TYR A CA 1
ATOM 1448 C C . TYR A 1 185 ? -15.323 19.924 21.338 1.00 41.69 185 TYR A C 1
ATOM 1450 O O . TYR A 1 185 ? -16.497 20.288 21.273 1.00 41.69 185 TYR A O 1
ATOM 1458 N N . HIS A 1 186 ? -14.333 20.645 20.820 1.00 46.03 186 HIS A N 1
ATOM 1459 C CA . HIS A 1 186 ? -14.578 21.750 19.907 1.00 46.03 186 HIS A CA 1
ATOM 1460 C C . HIS A 1 186 ? -15.032 21.167 18.561 1.00 46.03 186 HIS A C 1
ATOM 1462 O O . HIS A 1 186 ? -14.213 20.795 17.721 1.00 46.03 186 HIS A O 1
ATOM 1468 N N . VAL A 1 187 ? -16.346 21.045 18.365 1.00 54.03 187 VAL A N 1
ATOM 1469 C CA . VAL A 1 187 ? -16.929 20.743 17.054 1.00 54.03 187 VAL A CA 1
ATOM 1470 C C . VAL A 1 187 ? -16.691 21.963 16.167 1.00 54.03 187 VAL A C 1
ATOM 1472 O O . VAL A 1 187 ? -17.253 23.031 16.398 1.00 54.03 187 VAL A O 1
ATOM 1475 N N . LEU A 1 188 ? -15.803 21.825 15.183 1.00 52.81 188 LEU A N 1
ATOM 1476 C CA . LEU A 1 188 ? -15.621 22.836 14.145 1.00 52.81 188 LEU A CA 1
ATOM 1477 C C . LEU A 1 188 ? -16.888 22.891 13.271 1.00 52.81 188 LEU A C 1
ATOM 1479 O O . LEU A 1 188 ? -17.453 21.834 12.976 1.00 52.81 188 LEU A O 1
ATOM 1483 N N . PRO A 1 189 ? -17.340 24.083 12.842 1.00 52.69 189 PRO A N 1
ATOM 1484 C CA . PRO A 1 189 ? -18.461 24.182 11.922 1.00 52.69 189 PRO A CA 1
ATOM 1485 C C . PRO A 1 189 ? -18.090 23.521 10.592 1.00 52.69 189 PRO A C 1
ATOM 1487 O O . PRO A 1 189 ? -16.962 23.658 10.116 1.00 52.69 189 PRO A O 1
ATOM 1490 N N . ALA A 1 190 ? -19.041 22.796 10.001 1.00 51.50 190 ALA A N 1
ATOM 1491 C CA . ALA A 1 190 ? -18.890 22.218 8.675 1.00 51.50 190 ALA A CA 1
ATOM 1492 C C . ALA A 1 190 ? -18.628 23.340 7.656 1.00 51.50 190 ALA A C 1
ATOM 1494 O O . ALA A 1 190 ? -19.493 24.180 7.417 1.00 51.50 190 ALA A O 1
ATOM 1495 N N . SER A 1 191 ? -17.424 23.370 7.082 1.00 53.09 191 SER A N 1
ATOM 1496 C CA . SER A 1 191 ? -17.145 24.181 5.899 1.00 53.09 191 SER A CA 1
ATOM 1497 C C . SER A 1 191 ? -17.877 23.569 4.712 1.00 53.09 191 SER A C 1
ATOM 1499 O O . SER A 1 191 ? -17.588 22.444 4.311 1.00 53.09 191 SER A O 1
ATOM 1501 N N . ASP A 1 192 ? -18.813 24.330 4.158 1.00 56.81 192 ASP A N 1
ATOM 1502 C CA . ASP A 1 192 ? -19.658 23.968 3.019 1.00 56.81 192 ASP A CA 1
ATOM 1503 C C . ASP A 1 192 ? -18.910 24.159 1.680 1.00 56.81 192 ASP A C 1
ATOM 1505 O O . ASP A 1 192 ? -19.383 24.811 0.749 1.00 56.81 192 ASP A O 1
ATOM 1509 N N . SER A 1 193 ? -17.675 23.651 1.592 1.00 59.56 193 SER A N 1
ATOM 1510 C CA . SER A 1 193 ? -16.852 23.717 0.381 1.00 59.56 193 SER A CA 1
ATOM 1511 C C . SER A 1 193 ? -16.543 22.314 -0.155 1.00 59.56 193 SER A C 1
ATOM 1513 O O . SER A 1 193 ? -16.061 21.457 0.591 1.00 59.56 193 SER A O 1
ATOM 1515 N N . PRO A 1 194 ? -16.803 22.037 -1.450 1.00 63.84 194 PRO A N 1
ATOM 1516 C CA . PRO A 1 194 ? -16.486 20.739 -2.029 1.00 63.84 194 PRO A CA 1
ATOM 1517 C C . PRO A 1 194 ? -14.962 20.520 -2.040 1.00 63.84 194 PRO A C 1
ATOM 1519 O O . PRO A 1 194 ? -14.206 21.470 -2.276 1.00 63.84 194 PRO A O 1
ATOM 1522 N N . PRO A 1 195 ? -14.482 19.287 -1.792 1.00 66.38 195 PRO A N 1
ATOM 1523 C CA . PRO A 1 195 ? -13.055 18.994 -1.806 1.00 66.38 195 PRO A CA 1
ATOM 1524 C C . PRO A 1 195 ? -12.465 19.230 -3.207 1.00 66.38 195 PRO A C 1
ATOM 1526 O O . PRO A 1 195 ? -13.151 19.009 -4.210 1.00 66.38 195 PRO A O 1
ATOM 1529 N N . PRO A 1 196 ? -11.191 19.655 -3.306 1.00 59.25 196 PRO A N 1
ATOM 1530 C CA . PRO A 1 196 ? -10.538 19.856 -4.591 1.00 59.25 196 PRO A CA 1
ATOM 1531 C C . PRO A 1 196 ? -10.505 18.533 -5.362 1.00 59.25 196 PRO A C 1
ATOM 1533 O O . PRO A 1 196 ? -9.966 17.530 -4.893 1.00 59.25 196 PRO A O 1
ATOM 1536 N N . MET A 1 197 ? -11.108 18.541 -6.551 1.00 54.12 197 MET A N 1
ATOM 1537 C CA . MET A 1 197 ? -11.120 17.407 -7.467 1.00 54.12 197 MET A CA 1
ATOM 1538 C C . MET A 1 197 ? -9.685 17.026 -7.843 1.00 54.12 197 MET A C 1
ATOM 1540 O O . MET A 1 197 ? -8.955 17.807 -8.452 1.00 54.12 197 MET A O 1
ATOM 1544 N N . CYS A 1 198 ? -9.280 15.811 -7.482 1.00 52.22 198 CYS A N 1
ATOM 1545 C CA . CYS A 1 198 ? -8.033 15.212 -7.939 1.00 52.22 198 CYS A CA 1
ATOM 1546 C C . CYS A 1 198 ? -8.075 15.084 -9.479 1.00 52.22 198 CYS A C 1
ATOM 1548 O O . CYS A 1 198 ? -9.080 14.607 -10.005 1.00 52.22 198 CYS A O 1
ATOM 1550 N N . PRO A 1 199 ? -7.025 15.467 -10.230 1.00 60.31 199 PRO A N 1
ATOM 15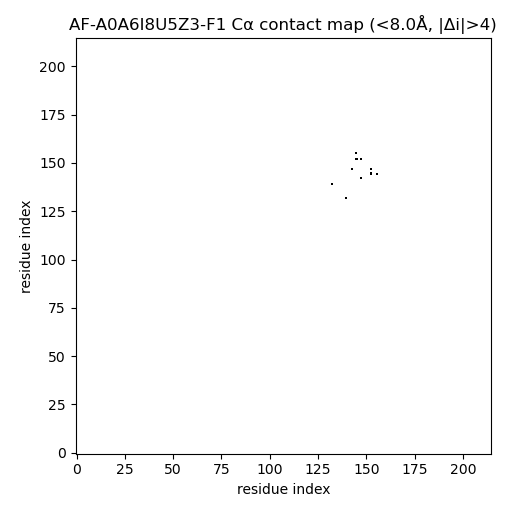51 C CA . PRO A 1 199 ? -7.107 15.613 -11.686 1.00 60.31 199 PRO A CA 1
ATOM 1552 C C . PRO A 1 199 ? -6.926 14.295 -12.458 1.00 60.31 199 PRO A C 1
ATOM 1554 O O . PRO A 1 199 ? -6.726 14.322 -13.669 1.00 60.31 199 PRO A O 1
ATOM 1557 N N . PHE A 1 200 ? -6.965 13.141 -11.791 1.00 53.00 200 PHE A N 1
ATOM 1558 C CA . PHE A 1 200 ? -6.696 11.859 -12.438 1.00 53.00 200 PHE A CA 1
ATOM 1559 C C . PHE A 1 200 ? -7.990 11.059 -12.619 1.00 53.00 200 PHE A C 1
ATOM 1561 O O . PHE A 1 200 ? -8.659 10.766 -11.625 1.00 53.00 200 PHE A O 1
ATOM 1568 N N . PRO A 1 201 ? -8.367 10.707 -13.863 1.00 61.34 201 PRO A N 1
ATOM 1569 C CA . PRO A 1 201 ? -9.533 9.870 -14.102 1.00 61.34 201 PRO A CA 1
ATOM 1570 C C . PRO A 1 201 ? -9.313 8.458 -13.525 1.00 61.34 201 PRO A C 1
ATOM 1572 O O . PRO A 1 201 ? -8.171 7.993 -13.474 1.00 61.34 201 PRO A O 1
ATOM 1575 N N . PRO A 1 202 ? -10.379 7.748 -13.110 1.00 57.41 202 PRO A N 1
ATOM 1576 C CA . PRO A 1 202 ? -10.269 6.377 -12.623 1.00 57.41 202 PRO A CA 1
ATOM 1577 C C . PRO A 1 202 ? -9.688 5.469 -13.711 1.00 57.41 202 PRO A C 1
ATOM 1579 O O . PRO A 1 202 ? -10.285 5.307 -14.777 1.00 57.41 202 PRO A O 1
ATOM 1582 N N . THR A 1 203 ? -8.533 4.855 -13.451 1.00 62.66 203 THR A N 1
ATOM 1583 C CA . THR A 1 203 ? -7.990 3.810 -14.323 1.00 62.66 203 THR A CA 1
ATOM 1584 C C . THR A 1 203 ? -8.930 2.609 -14.281 1.00 62.66 203 THR A C 1
ATOM 1586 O O . THR A 1 203 ? -9.012 1.903 -13.276 1.00 62.66 203 THR A O 1
ATOM 1589 N N . ALA A 1 204 ? -9.657 2.374 -15.373 1.00 56.66 204 ALA A N 1
ATOM 1590 C CA . ALA A 1 204 ? -10.427 1.155 -15.565 1.00 56.66 204 ALA A CA 1
ATOM 1591 C C . ALA A 1 204 ? -9.465 -0.044 -15.624 1.00 56.66 204 ALA A C 1
ATOM 1593 O O . ALA A 1 204 ? -8.711 -0.209 -16.581 1.00 56.66 204 ALA A O 1
ATOM 1594 N N . MET A 1 205 ? -9.486 -0.884 -14.591 1.00 62.12 205 MET A N 1
ATOM 1595 C CA . MET A 1 205 ? -8.787 -2.168 -14.580 1.00 62.12 205 MET A CA 1
ATOM 1596 C C . MET A 1 205 ? -9.589 -3.168 -15.420 1.00 62.12 205 MET A C 1
ATOM 1598 O O . MET A 1 205 ? -10.512 -3.812 -14.924 1.00 62.12 205 MET A O 1
ATOM 1602 N N . VAL A 1 206 ? -9.267 -3.290 -16.710 1.00 55.88 206 VAL A N 1
ATOM 1603 C CA . VAL A 1 206 ? -9.808 -4.363 -17.556 1.00 55.88 206 VAL A CA 1
ATOM 1604 C C . VAL A 1 206 ? -8.964 -5.615 -17.324 1.00 55.88 206 VAL A C 1
ATOM 1606 O O . VAL A 1 206 ? -7.888 -5.771 -17.899 1.00 55.88 206 VAL A O 1
ATOM 1609 N N . TYR A 1 207 ? -9.439 -6.517 -16.465 1.00 52.75 207 TYR A N 1
ATOM 1610 C CA . TYR A 1 207 ? -8.857 -7.851 -16.347 1.00 52.75 207 TYR A CA 1
ATOM 1611 C C . TYR A 1 207 ? -9.140 -8.635 -17.633 1.00 52.75 207 TYR A C 1
ATOM 1613 O O . TYR A 1 207 ? -10.271 -9.037 -17.906 1.00 52.75 207 TYR A O 1
ATOM 1621 N N . SER A 1 208 ? -8.100 -8.851 -18.438 1.00 58.59 208 SER A N 1
ATOM 1622 C CA . SER A 1 208 ? -8.146 -9.757 -19.583 1.00 58.59 208 SER A CA 1
ATOM 1623 C C . SER A 1 208 ? -8.120 -11.197 -19.067 1.00 58.59 208 SER A C 1
ATOM 1625 O O . SER A 1 208 ? -7.064 -11.748 -18.766 1.00 58.59 208 SER A O 1
ATOM 1627 N N . MET A 1 209 ? -9.296 -11.810 -18.925 1.00 55.50 209 MET A N 1
ATOM 1628 C CA . MET A 1 209 ? -9.429 -13.241 -18.643 1.00 55.50 209 MET A CA 1
ATOM 1629 C C . MET A 1 209 ? -9.102 -14.031 -19.914 1.00 55.50 209 MET A C 1
ATOM 1631 O O . MET A 1 209 ? -9.992 -14.440 -20.660 1.00 55.50 209 MET A O 1
ATOM 1635 N N . ARG A 1 210 ? -7.811 -14.242 -20.186 1.00 55.47 210 ARG A N 1
ATOM 1636 C CA . ARG A 1 210 ? -7.362 -15.232 -21.169 1.00 55.47 210 ARG A CA 1
ATOM 1637 C C . ARG A 1 210 ? -6.888 -16.487 -20.453 1.00 55.47 210 ARG A C 1
ATOM 1639 O O . ARG A 1 210 ? -5.790 -16.523 -19.915 1.00 55.47 210 ARG A O 1
ATOM 1646 N N . GLY A 1 211 ? -7.720 -17.522 -20.539 1.00 55.03 211 GLY A N 1
ATOM 1647 C CA . GLY A 1 211 ? -7.286 -18.909 -20.423 1.00 55.03 211 GLY A CA 1
ATOM 1648 C C . GLY A 1 211 ? -8.088 -19.729 -19.427 1.00 55.03 211 GLY A C 1
ATOM 1649 O O . GLY A 1 211 ? -7.752 -19.737 -18.256 1.00 55.03 211 GLY A O 1
ATOM 1650 N N . ILE A 1 212 ? -9.098 -20.453 -19.921 1.00 56.31 212 ILE A N 1
ATOM 1651 C CA . ILE A 1 212 ? -9.299 -21.889 -19.652 1.00 56.31 212 ILE A CA 1
ATOM 1652 C C . ILE A 1 212 ? -10.387 -22.418 -20.595 1.00 56.31 212 ILE A C 1
ATOM 1654 O O . ILE A 1 212 ? -11.570 -22.134 -20.424 1.00 56.31 212 ILE A O 1
ATOM 1658 N N . GLY A 1 213 ? -9.990 -23.186 -21.611 1.00 49.94 213 GLY A N 1
ATOM 1659 C CA . GLY A 1 213 ? -10.946 -23.851 -22.491 1.00 49.94 213 GLY A CA 1
ATOM 1660 C C . GLY A 1 213 ? -10.327 -24.555 -23.694 1.00 49.94 213 GLY A C 1
ATOM 1661 O O . GLY A 1 213 ? -10.285 -23.969 -24.767 1.00 49.94 213 GLY A O 1
ATOM 1662 N N . LYS A 1 214 ? -10.004 -25.841 -23.491 1.00 50.47 214 LYS A N 1
ATOM 1663 C CA . LYS A 1 214 ? -9.937 -26.938 -24.481 1.00 50.47 214 LYS A CA 1
ATOM 1664 C C . LYS A 1 214 ? -8.715 -26.987 -25.416 1.00 50.47 214 LYS A C 1
ATOM 1666 O O . LYS A 1 214 ? -8.642 -26.226 -26.373 1.00 50.47 214 LYS A O 1
ATOM 1671 N N . CYS A 1 215 ? -7.828 -27.950 -25.155 1.00 45.66 215 CYS A N 1
ATOM 1672 C CA . CYS A 1 215 ? -7.589 -29.154 -25.969 1.00 45.66 215 CYS A CA 1
ATOM 1673 C C . CYS A 1 215 ? -6.989 -30.235 -25.063 1.00 45.66 215 CYS A C 1
ATOM 1675 O O . CYS A 1 215 ? -6.120 -29.870 -24.241 1.00 45.66 215 CYS A O 1
#